Protein AF-0000000080393842 (afdb_homodimer)

Secondary structure (DSSP, 8-state):
---HHHHHHHHHHHHHHHHIIIIIHHHHHHHHHHHHHGGG-TT--HHHHHHHHHHHHHHHHHHHHHHHHHHHHHHHHHHHHHHHHHHHHHHHHHHTTSSPPPHHHHHHHHHHHHHHHHHHHHHHHHHHHHHHHHHHHHHHHT-/---HHHHHHHHHHHHHHHHIIIIIHHHHHHHHHHHHHGGG-TT--HHHHHHHHHHHHHHHHHHHHHHHHHHHHHHHHHHHHHHHHHHHHHHHHHHTTSSPPPHHHHHHHHHHHHHHHHHHHHHHHHHHHHHHHHHHHHHHHT-

Sequence (286 aa):
MTDPQARLQAAVTTCMDKLDRAYIRKLSKNAYSCMAACHDHSSYTSQDVQQCVGACSTGLQEINALISNELQYFQNRLQRCQQSCEDEVRDTQAKAGGGKPDPSQQAKLQGIYDKCVGKCVDTHLPLVNAMEAKLAGECKKRLMTDPQARLQAAVTTCMDKLDRAYIRKLSKNAYSCMAACHDHSSYTSQDVQQCVGACSTGLQEINALISNELQYFQNRLQRCQQSCEDEVRDTQAKAGGGKPDPSQQAKLQGIYDKCVGKCVDTHLPLVNAMEAKLAGECKKRL

pLDDT: mean 94.54, std 6.19, range [47.66, 98.62]

InterPro domains:
  IPR008560 Protein of unknown function DUF842, eukaryotic [PF05811] (5-136)
  IPR008560 Protein of unknown function DUF842, eukaryotic [PTHR21096] (4-137)

Radius of gyration: 31.68 Å; Cα contacts (8 Å, |Δi|>4): 209; chains: 2; bounding box: 54×81×65 Å

Foldseek 3Di:
DPQLVVVLVVLLVVLVVCCCVVFLVVLVVQLVVQLVVLVVDPPDDPVSSVVSNCVSCVLSVVLVVLLVVLVVVLVVQLVVQLVVLVVVLCVVCVVVPVDDDDPVNVVVSVVSSSVSNNVSSVVSSVVSVVSSVVSSVSSVVSD/DPQLVVVLVVLLVVLVVCCCVPFLVVLVVQLVVQLVVLVVDPPDDPVSSVVSNCVSCVLSVVLVVLLVVLVVVLVVQLVVQLVVLVVVLCVVCVVVPVDDDDPVNVVVSVVSSSVSNNVSSVVSSVVSVVSSVVSSVSSVVSD

Organism: NCBI:txid72520

Nearest PDB structures (foldseek):
  5j0l-assembly1_B  TM=2.935E-01  e=4.629E+00  synthetic construct
  8odt-assembly1_E  TM=2.445E-01  e=8.801E+00  Escherichia coli K-12
  5j0l-assembly1_B  TM=2.938E-01  e=4.403E+00  synthetic construct
  8odt-assembly1_E  TM=2.448E-01  e=7.517E+00  Escherichia coli K-12

Structure (mmCIF, N/CA/C/O backbone):
data_AF-0000000080393842-model_v1
#
loop_
_entity.id
_entity.type
_entity.pdbx_description
1 polymer 'Protein FAM136A'
#
loop_
_atom_site.group_PDB
_atom_site.id
_atom_site.type_symbol
_atom_site.label_atom_id
_atom_site.label_alt_id
_atom_site.label_comp_id
_atom_site.label_asym_id
_atom_site.label_entity_id
_atom_site.label_seq_id
_atom_site.pdbx_PDB_ins_code
_atom_site.Cartn_x
_atom_site.Cartn_y
_atom_site.Cartn_z
_atom_site.occupancy
_atom_site.B_iso_or_equiv
_atom_site.auth_seq_id
_atom_site.auth_comp_id
_atom_site.auth_asym_id
_atom_site.auth_atom_id
_atom_site.pdbx_PDB_model_num
ATOM 1 N N . MET A 1 1 ? 4.578 31.75 28.828 1 47.66 1 MET A N 1
ATOM 2 C CA . MET A 1 1 ? 4.035 31.969 27.484 1 47.66 1 MET A CA 1
ATOM 3 C C . MET A 1 1 ? 4.043 30.672 26.688 1 47.66 1 MET A C 1
ATOM 5 O O . MET A 1 1 ? 5.043 29.953 26.672 1 47.66 1 MET A O 1
ATOM 9 N N . THR A 1 2 ? 2.973 30.031 26.297 1 62.81 2 THR A N 1
ATOM 10 C CA . THR A 1 2 ? 2.908 28.75 25.609 1 62.81 2 THR A CA 1
ATOM 11 C C . THR A 1 2 ? 3.803 28.766 24.375 1 62.81 2 THR A C 1
ATOM 13 O O . THR A 1 2 ? 3.982 29.797 23.734 1 62.81 2 THR A O 1
ATOM 16 N N . ASP A 1 3 ? 4.688 27.812 24.125 1 82.62 3 ASP A N 1
ATOM 17 C CA . ASP A 1 3 ? 5.613 27.641 23.016 1 82.62 3 ASP A CA 1
ATOM 18 C C . ASP A 1 3 ? 4.918 27.891 21.688 1 82.62 3 ASP A C 1
ATOM 20 O O . ASP A 1 3 ? 3.961 27.188 21.328 1 82.62 3 ASP A O 1
ATOM 24 N N . PRO A 1 4 ? 5.102 29.172 21.141 1 84 4 PRO A N 1
ATOM 25 C CA . PRO A 1 4 ? 4.461 29.531 19.875 1 84 4 PRO A CA 1
ATOM 26 C C . PRO A 1 4 ? 4.477 28.391 18.859 1 84 4 PRO A C 1
ATOM 28 O O . PRO A 1 4 ? 3.506 28.203 18.125 1 84 4 PRO A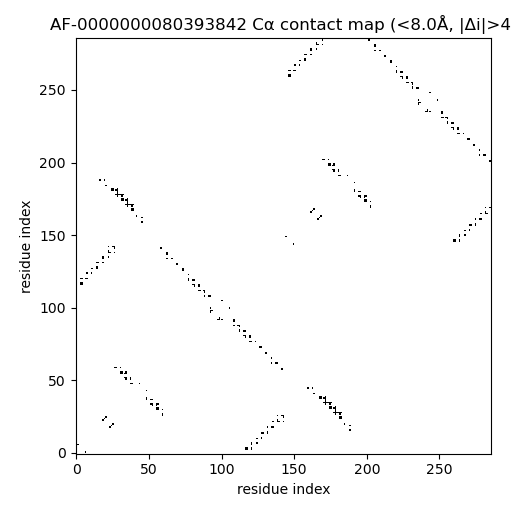 O 1
ATOM 31 N N . GLN A 1 5 ? 5.426 27.656 18.875 1 86.06 5 GLN A N 1
ATOM 32 C CA . GLN A 1 5 ? 5.52 26.531 17.938 1 86.06 5 GLN A CA 1
ATOM 33 C C . GLN A 1 5 ? 4.48 25.469 18.281 1 86.06 5 GLN A C 1
ATOM 35 O O . GLN A 1 5 ? 3.91 24.844 17.375 1 86.06 5 GLN A O 1
ATOM 40 N N . ALA A 1 6 ? 4.238 25.312 19.531 1 91.56 6 ALA A N 1
ATOM 41 C CA . ALA A 1 6 ? 3.246 24.328 19.953 1 91.56 6 ALA A CA 1
ATOM 42 C C . ALA A 1 6 ? 1.84 24.766 19.547 1 91.56 6 ALA A C 1
ATOM 44 O O . ALA A 1 6 ? 1.007 23.922 19.203 1 91.56 6 ALA A O 1
ATOM 45 N N . ARG A 1 7 ? 1.63 26.047 19.594 1 92 7 ARG A N 1
ATOM 46 C CA . ARG A 1 7 ? 0.337 26.594 19.172 1 92 7 ARG A CA 1
ATOM 47 C C . ARG A 1 7 ? 0.088 26.328 17.688 1 92 7 ARG A C 1
ATOM 49 O O . ARG A 1 7 ? -1.02 25.953 17.297 1 92 7 ARG A O 1
ATOM 56 N N . LEU A 1 8 ? 1.026 26.516 16.891 1 93.69 8 LEU A N 1
ATOM 57 C CA . LEU A 1 8 ? 0.908 26.297 15.453 1 93.69 8 LEU A CA 1
ATOM 58 C C . LEU A 1 8 ? 0.701 24.812 15.141 1 93.69 8 LEU A C 1
ATOM 60 O O . LEU A 1 8 ? -0.13 24.469 14.305 1 93.69 8 LEU A O 1
ATOM 64 N N . GLN A 1 9 ? 1.443 23.969 15.828 1 93.38 9 GLN A N 1
ATOM 65 C CA . GLN A 1 9 ? 1.289 22.531 15.641 1 93.38 9 GLN A CA 1
ATOM 66 C C . GLN A 1 9 ? -0.109 22.062 16.047 1 93.38 9 GLN A C 1
ATOM 68 O O . GLN A 1 9 ? -0.7 21.203 15.391 1 93.38 9 GLN A O 1
ATOM 73 N N . ALA A 1 10 ? -0.603 22.641 17.125 1 95.81 10 ALA A N 1
ATOM 74 C CA . ALA A 1 10 ? -1.951 22.297 17.578 1 95.81 10 ALA A CA 1
ATOM 75 C C . ALA A 1 10 ? -2.996 22.734 16.547 1 95.81 10 ALA A C 1
ATOM 77 O O . ALA A 1 10 ? -3.979 22.031 16.328 1 95.81 10 ALA A O 1
ATOM 78 N N . ALA A 1 11 ? -2.77 23.844 15.977 1 96.44 11 ALA A N 1
ATOM 79 C CA . ALA A 1 11 ? -3.693 24.344 14.961 1 96.44 11 ALA A CA 1
ATOM 80 C C . ALA A 1 11 ? -3.729 23.406 13.75 1 96.44 11 ALA A C 1
ATOM 82 O O . ALA A 1 11 ? -4.801 23.125 13.211 1 96.44 11 ALA A O 1
ATOM 83 N N . VAL A 1 12 ? -2.58 22.906 13.305 1 96.94 12 VAL A N 1
ATOM 84 C CA . VAL A 1 12 ? -2.496 21.984 12.18 1 96.94 12 VAL A CA 1
ATOM 85 C C . VAL A 1 12 ? -3.189 20.672 12.523 1 96.94 12 VAL A C 1
ATOM 87 O O . VAL A 1 12 ? -3.955 20.141 11.719 1 96.94 12 VAL A O 1
ATOM 90 N N . THR A 1 13 ? -2.93 20.156 13.719 1 96.69 13 THR A N 1
ATOM 91 C CA . THR A 1 13 ? -3.541 18.906 14.172 1 96.69 13 THR A CA 1
ATOM 92 C C . THR A 1 13 ? -5.062 19.031 14.203 1 96.69 13 THR A C 1
ATOM 94 O O . THR A 1 13 ? -5.77 18.141 13.734 1 96.69 13 THR A O 1
ATOM 97 N N . THR A 1 14 ? -5.48 20.156 14.742 1 96.94 14 THR A N 1
ATOM 98 C CA . THR A 1 14 ? -6.918 20.406 14.805 1 96.94 14 THR A CA 1
ATOM 99 C C . THR A 1 14 ? -7.516 20.484 13.406 1 96.94 14 THR A C 1
ATOM 101 O O . THR A 1 14 ? -8.578 19.922 13.141 1 96.94 14 THR A O 1
ATOM 104 N N . CYS A 1 15 ? -6.801 21.172 12.547 1 97.56 15 CYS A N 1
ATOM 105 C CA . CYS A 1 15 ? -7.215 21.281 11.156 1 97.56 15 CYS A CA 1
ATOM 106 C C . CYS A 1 15 ? -7.355 19.891 10.516 1 97.56 15 CYS A C 1
ATOM 108 O O . CYS A 1 15 ? -8.383 19.594 9.914 1 97.56 15 CYS A O 1
ATOM 110 N N . MET A 1 16 ? -6.414 19.047 10.68 1 97.38 16 MET A N 1
ATOM 111 C CA . MET A 1 16 ? -6.406 17.719 10.086 1 97.38 16 MET A CA 1
ATOM 112 C C . MET A 1 16 ? -7.516 16.859 10.672 1 97.38 16 MET A C 1
ATOM 114 O O . MET A 1 16 ? -8.141 16.078 9.961 1 97.38 16 MET A O 1
ATOM 118 N N . ASP A 1 17 ? -7.738 16.984 11.93 1 96.81 17 ASP A N 1
ATOM 119 C CA . ASP A 1 17 ? -8.789 16.234 12.602 1 96.81 17 ASP A CA 1
ATOM 120 C C . ASP A 1 17 ? -10.172 16.625 12.078 1 96.81 17 ASP A C 1
ATOM 122 O O . ASP A 1 17 ? -11.023 15.766 11.844 1 96.81 17 ASP A O 1
ATOM 126 N N . LYS A 1 18 ? -10.32 17.875 11.93 1 96.62 18 LYS A N 1
ATOM 127 C CA . LYS A 1 18 ? -11.578 18.375 11.383 1 96.62 18 LYS A CA 1
ATOM 128 C C . LYS A 1 18 ? -11.82 17.828 9.984 1 96.62 18 LYS A C 1
ATOM 130 O O . LYS A 1 18 ? -12.914 17.344 9.68 1 96.62 18 LYS A O 1
ATOM 135 N N . LEU A 1 19 ? -10.82 17.891 9.156 1 97.75 19 LEU A N 1
ATOM 136 C CA . LEU A 1 19 ? -10.922 17.391 7.793 1 97.75 19 LEU A CA 1
ATOM 137 C C . LEU A 1 19 ? -11.203 15.891 7.777 1 97.75 19 LEU A C 1
ATOM 139 O O . LEU A 1 19 ? -12.023 15.414 6.984 1 97.75 19 LEU A O 1
ATOM 143 N N . ASP A 1 20 ? -10.523 15.203 8.617 1 97 20 ASP A N 1
ATOM 144 C CA . ASP A 1 20 ? -10.688 13.75 8.711 1 97 20 ASP A CA 1
ATOM 145 C C . ASP A 1 20 ? -12.125 13.383 9.055 1 97 20 ASP A C 1
ATOM 147 O O . ASP A 1 20 ? -12.766 12.609 8.344 1 97 20 ASP A O 1
ATOM 151 N N . ARG A 1 21 ? -12.656 14.023 10.062 1 96.06 21 ARG A N 1
ATOM 152 C CA . ARG A 1 21 ? -13.977 13.672 10.586 1 96.06 21 ARG A CA 1
ATOM 153 C C . ARG A 1 21 ? -15.078 14.172 9.664 1 96.06 21 ARG A C 1
ATOM 155 O O . ARG A 1 21 ? -16.109 13.516 9.508 1 96.06 21 ARG A O 1
ATOM 162 N N . ALA A 1 22 ? -14.758 15.211 9.039 1 96 22 ALA A N 1
ATOM 163 C CA . ALA A 1 22 ? -15.812 15.82 8.234 1 96 22 ALA A CA 1
ATOM 164 C C . ALA A 1 22 ? -15.867 15.211 6.836 1 96 22 ALA A C 1
ATOM 166 O O . ALA A 1 22 ? -16.938 15.109 6.234 1 96 22 ALA A O 1
ATOM 167 N N . TYR A 1 23 ? -14.656 14.82 6.32 1 97.5 23 TYR A N 1
ATOM 168 C CA . TYR A 1 23 ? -14.672 14.5 4.898 1 97.5 23 TYR A CA 1
ATOM 169 C C . TYR A 1 23 ? -13.891 13.219 4.625 1 97.5 23 TYR A C 1
ATOM 171 O O . TYR A 1 23 ? -14.375 12.328 3.922 1 97.5 23 TYR A O 1
ATOM 179 N N . ILE A 1 24 ? -12.688 13.039 5.082 1 97.38 24 ILE A N 1
ATOM 180 C CA . ILE A 1 24 ? -11.742 12.016 4.66 1 97.38 24 ILE A CA 1
ATOM 181 C C . ILE A 1 24 ? -12.258 10.633 5.066 1 97.38 24 ILE A C 1
ATOM 183 O O . ILE A 1 24 ? -12.102 9.664 4.328 1 97.38 24 ILE A O 1
ATOM 187 N N . ARG A 1 25 ? -12.898 10.555 6.223 1 97.12 25 ARG A N 1
ATOM 188 C CA . ARG A 1 25 ? -13.461 9.281 6.656 1 97.12 25 ARG A CA 1
ATOM 189 C C . ARG A 1 25 ? -14.508 8.781 5.668 1 97.12 25 ARG A C 1
ATOM 191 O O . ARG A 1 25 ? -14.516 7.605 5.301 1 97.12 25 ARG A O 1
ATOM 198 N N . LYS A 1 26 ? -15.352 9.711 5.328 1 97.19 26 LYS A N 1
ATOM 199 C CA . LYS A 1 26 ? -16.391 9.328 4.371 1 97.19 26 LYS A CA 1
ATOM 200 C C . LYS A 1 26 ? -15.773 8.938 3.027 1 97.19 26 LYS A C 1
ATOM 202 O O . LYS A 1 26 ? -16.203 7.965 2.402 1 97.19 26 LYS A O 1
ATOM 207 N N . LEU A 1 27 ? -14.805 9.68 2.543 1 97.81 27 LEU A N 1
ATOM 208 C CA . LEU A 1 27 ? -14.117 9.359 1.299 1 97.81 27 LEU A CA 1
ATOM 209 C C . LEU A 1 27 ? -13.469 7.977 1.375 1 97.81 27 LEU A C 1
ATOM 211 O O . LEU A 1 27 ? -13.555 7.195 0.427 1 97.81 27 LEU A O 1
ATOM 215 N N . SER A 1 28 ? -12.812 7.664 2.436 1 98 28 SER A N 1
ATOM 216 C CA . SER A 1 28 ? -12.164 6.375 2.645 1 98 28 SER A CA 1
ATOM 217 C C . SER A 1 28 ? -13.18 5.238 2.67 1 98 28 SER A C 1
ATOM 219 O O . SER A 1 28 ? -12.977 4.203 2.029 1 98 28 SER A O 1
ATOM 221 N N . LYS A 1 29 ? -14.273 5.516 3.43 1 98.25 29 LYS A N 1
ATOM 222 C CA . LYS A 1 29 ? -15.336 4.516 3.473 1 98.25 29 LYS A CA 1
ATOM 223 C C . LYS A 1 29 ? -15.859 4.211 2.072 1 98.25 29 LYS A C 1
ATOM 225 O O . LYS A 1 29 ? -16.016 3.043 1.705 1 98.25 29 LYS A O 1
ATOM 230 N N . ASN A 1 30 ? -16.141 5.23 1.345 1 98.19 30 ASN A N 1
ATOM 231 C CA . ASN A 1 30 ? -16.656 5.059 -0.013 1 98.19 30 ASN A CA 1
ATOM 232 C C . ASN A 1 30 ? -15.664 4.285 -0.884 1 98.19 30 ASN A C 1
ATOM 234 O O . ASN A 1 30 ? -16.062 3.4 -1.643 1 98.19 30 ASN A O 1
ATOM 238 N N . ALA A 1 31 ? -14.375 4.684 -0.81 1 98.31 31 ALA A N 1
ATOM 239 C CA . ALA A 1 31 ? -13.344 4.02 -1.606 1 98.31 31 ALA A CA 1
ATOM 240 C C . ALA A 1 31 ? -13.242 2.539 -1.248 1 98.31 31 ALA A C 1
ATOM 242 O O . ALA A 1 31 ? -13.211 1.68 -2.133 1 98.31 31 ALA A O 1
ATOM 243 N N . TYR A 1 32 ? -13.219 2.199 0.006 1 98.62 32 TYR A N 1
ATOM 244 C CA . TYR A 1 32 ? -13.102 0.81 0.43 1 98.62 32 TYR A CA 1
ATOM 245 C C . TYR A 1 32 ? -14.344 0.014 0.033 1 98.62 32 TYR A C 1
ATOM 247 O O . TYR A 1 32 ? -14.234 -1.15 -0.36 1 98.62 32 TYR A O 1
ATOM 255 N N . SER A 1 33 ? -15.531 0.648 0.182 1 98.56 33 SER A N 1
ATOM 256 C CA . SER A 1 33 ? -16.75 -0.007 -0.269 1 98.56 33 SER A CA 1
ATOM 257 C C . SER A 1 33 ? -16.719 -0.288 -1.767 1 98.56 33 SER A C 1
ATOM 259 O O . SER A 1 33 ? -17.141 -1.352 -2.217 1 98.56 33 SER A O 1
ATOM 261 N N . CYS A 1 34 ? -16.266 0.657 -2.461 1 98.56 34 CYS A N 1
ATOM 262 C CA . CYS A 1 34 ? -16.078 0.487 -3.898 1 98.56 34 CYS A CA 1
ATOM 263 C C . CYS A 1 34 ? -15.109 -0.644 -4.195 1 98.56 34 CYS A C 1
ATOM 265 O O . CYS A 1 34 ? -15.367 -1.483 -5.059 1 98.56 34 CYS A O 1
ATOM 267 N N . MET A 1 35 ? -13.938 -0.741 -3.504 1 98.56 35 MET A N 1
ATOM 268 C CA . MET A 1 35 ? -12.945 -1.794 -3.693 1 98.56 35 MET A CA 1
ATOM 269 C C . MET A 1 35 ? -13.531 -3.162 -3.359 1 98.56 35 MET A C 1
ATOM 271 O O . MET A 1 35 ? -13.258 -4.145 -4.047 1 98.56 35 MET A O 1
ATOM 275 N N . ALA A 1 36 ? -14.359 -3.203 -2.324 1 98.5 36 ALA A N 1
ATOM 276 C CA . ALA A 1 36 ? -15.031 -4.453 -1.975 1 98.5 36 ALA A CA 1
ATOM 277 C C . ALA A 1 36 ? -15.938 -4.926 -3.105 1 98.5 36 ALA A C 1
ATOM 279 O O . ALA A 1 36 ? -15.953 -6.109 -3.447 1 98.5 36 ALA A O 1
ATOM 280 N N . ALA A 1 37 ? -16.625 -3.994 -3.713 1 98.44 37 ALA A N 1
ATOM 281 C CA . ALA A 1 37 ? -17.578 -4.32 -4.773 1 98.44 37 ALA A CA 1
ATOM 282 C C . ALA A 1 37 ? -16.859 -4.871 -6 1 98.44 37 ALA A C 1
ATOM 284 O O . ALA A 1 37 ? -17.453 -5.637 -6.773 1 98.44 37 ALA A O 1
ATOM 285 N N . CYS A 1 38 ? -15.602 -4.508 -6.203 1 98.31 38 CYS A N 1
ATOM 286 C CA . CYS A 1 38 ? -14.82 -4.988 -7.332 1 98.31 38 CYS A CA 1
ATOM 287 C C . CYS A 1 38 ? -14.633 -6.5 -7.266 1 98.31 38 CYS A C 1
ATOM 289 O O . CYS A 1 38 ? -14.375 -7.145 -8.281 1 98.31 38 CYS A O 1
ATOM 291 N N . HIS A 1 39 ? -14.789 -7.102 -6.145 1 97.69 39 HIS A N 1
ATOM 292 C CA . HIS A 1 39 ? -14.508 -8.523 -5.957 1 97.69 39 HIS A CA 1
ATOM 293 C C . HIS A 1 39 ? -15.789 -9.352 -6.039 1 97.69 39 HIS A C 1
ATOM 295 O O . HIS A 1 39 ? -15.75 -10.578 -5.906 1 97.69 39 HIS A O 1
ATOM 301 N N . ASP A 1 40 ? -16.906 -8.656 -6.328 1 95.12 40 ASP A N 1
ATOM 302 C CA . ASP A 1 40 ? -18.188 -9.336 -6.43 1 95.12 40 ASP A CA 1
ATOM 303 C C . ASP A 1 40 ? -18.484 -9.742 -7.871 1 95.12 40 ASP A C 1
ATOM 305 O O . ASP A 1 40 ? -19.438 -10.477 -8.133 1 95.12 40 ASP A O 1
ATOM 309 N N . HIS A 1 41 ? -17.625 -9.281 -8.727 1 91.06 41 HIS A N 1
ATOM 310 C CA . HIS A 1 41 ? -17.875 -9.57 -10.133 1 91.06 41 HIS A CA 1
ATOM 311 C C . HIS A 1 41 ? -17.234 -10.898 -10.539 1 91.06 41 HIS A C 1
ATOM 313 O O . HIS A 1 41 ? -16.031 -10.977 -10.742 1 91.06 41 HIS A O 1
ATOM 319 N N . SER A 1 42 ? -18.078 -11.898 -10.812 1 89.25 42 SER A N 1
ATOM 320 C CA . SER A 1 42 ? -17.578 -13.242 -11.109 1 89.25 42 SER A CA 1
ATOM 321 C C . SER A 1 42 ? -16.969 -13.312 -12.5 1 89.25 42 SER A C 1
ATOM 323 O O . SER A 1 42 ? -16.141 -14.18 -12.773 1 89.25 42 SER A O 1
ATOM 325 N N . SER A 1 43 ? -17.406 -12.375 -13.359 1 93.31 43 SER A N 1
ATOM 326 C CA . SER A 1 43 ? -16.938 -12.422 -14.742 1 93.31 43 SER A CA 1
ATOM 327 C C . SER A 1 43 ? -15.602 -11.711 -14.898 1 93.31 43 SER A C 1
ATOM 329 O O . SER A 1 43 ? -14.953 -11.82 -15.945 1 93.31 43 SER A O 1
ATOM 331 N N . TYR A 1 44 ? -15.156 -10.953 -13.906 1 95.31 44 TYR A N 1
ATOM 332 C CA . TYR A 1 44 ? -13.914 -10.195 -14.008 1 95.31 44 TYR A CA 1
ATOM 333 C C . TYR A 1 44 ? -12.703 -11.125 -13.969 1 95.31 44 TYR A C 1
ATOM 335 O O . TYR A 1 44 ? -12.68 -12.102 -13.211 1 95.31 44 TYR A O 1
ATOM 343 N N . THR A 1 45 ? -11.789 -10.797 -14.797 1 95.69 45 THR A N 1
ATOM 344 C CA . THR A 1 45 ? -10.469 -11.383 -14.625 1 95.69 45 THR A CA 1
ATOM 345 C C . THR A 1 45 ? -9.727 -10.727 -13.461 1 95.69 45 THR A C 1
ATOM 347 O O . THR A 1 45 ? -10.195 -9.727 -12.914 1 95.69 45 THR A O 1
ATOM 350 N N . SER A 1 46 ? -8.602 -11.297 -13.062 1 93.81 46 SER A N 1
ATOM 351 C CA . SER A 1 46 ? -7.777 -10.68 -12.031 1 93.81 46 SER A CA 1
ATOM 352 C C . SER A 1 46 ? -7.348 -9.273 -12.43 1 93.81 46 SER A C 1
ATOM 354 O O . SER A 1 46 ? -7.289 -8.375 -11.586 1 93.81 46 SER A O 1
ATOM 356 N N . GLN A 1 47 ? -7.059 -9.086 -13.695 1 95.5 47 GLN A N 1
ATOM 357 C CA . GLN A 1 47 ? -6.664 -7.773 -14.195 1 95.5 47 GLN A CA 1
ATOM 358 C C . GLN A 1 47 ? -7.82 -6.781 -14.117 1 95.5 47 GLN A C 1
ATOM 360 O O . GLN A 1 47 ? -7.629 -5.625 -13.742 1 95.5 47 GLN A O 1
ATOM 365 N N . ASP A 1 48 ? -8.992 -7.227 -14.422 1 97.56 48 ASP A N 1
ATOM 366 C CA . ASP A 1 48 ? -10.188 -6.387 -14.305 1 97.56 48 ASP A CA 1
ATOM 367 C C . ASP A 1 48 ? -10.391 -5.926 -12.859 1 97.56 48 ASP A C 1
ATOM 369 O O . ASP A 1 48 ? -10.688 -4.754 -12.617 1 97.56 48 ASP A O 1
ATOM 373 N N . VAL A 1 49 ? -10.242 -6.871 -11.945 1 97.62 49 VAL A N 1
ATOM 374 C CA . VAL A 1 49 ? -10.398 -6.559 -10.531 1 97.62 49 VAL A CA 1
ATOM 375 C C . VAL A 1 49 ? -9.359 -5.523 -10.109 1 97.62 49 VAL A C 1
ATOM 377 O O . VAL A 1 49 ? -9.695 -4.535 -9.445 1 97.62 49 VAL A O 1
ATOM 380 N N . GLN A 1 50 ? -8.133 -5.684 -10.531 1 96.44 50 GLN A N 1
ATOM 381 C CA . GLN A 1 50 ? -7.066 -4.738 -10.188 1 96.44 50 GLN A CA 1
ATOM 382 C C . GLN A 1 50 ? -7.375 -3.348 -10.734 1 96.44 50 GLN A C 1
ATOM 384 O O . GLN A 1 50 ? -7.176 -2.348 -10.047 1 96.44 50 GLN A O 1
ATOM 389 N N . GLN A 1 51 ? -7.859 -3.238 -11.945 1 97.88 51 GLN A N 1
ATOM 390 C CA . GLN A 1 51 ? -8.219 -1.962 -12.547 1 97.88 51 GLN A CA 1
ATOM 391 C C . GLN A 1 51 ? -9.375 -1.308 -11.797 1 97.88 51 GLN A C 1
ATOM 393 O O . GLN A 1 51 ? -9.367 -0.099 -11.555 1 97.88 51 GLN A O 1
ATOM 398 N N . CYS A 1 52 ? -10.352 -2.105 -11.461 1 98.44 52 CYS A N 1
ATOM 399 C CA . CYS A 1 52 ? -11.492 -1.634 -10.688 1 98.44 52 CYS A CA 1
ATOM 400 C C . CYS A 1 52 ? -11.047 -1.091 -9.336 1 98.44 52 CYS A C 1
ATOM 402 O O . CYS A 1 52 ? -11.43 0.018 -8.953 1 98.44 52 CYS A O 1
ATOM 404 N N . VAL A 1 53 ? -10.227 -1.844 -8.594 1 98.31 53 VAL A N 1
ATOM 405 C CA . VAL A 1 53 ? -9.703 -1.433 -7.289 1 98.31 53 VAL A CA 1
ATOM 406 C C . VAL A 1 53 ? -8.906 -0.137 -7.438 1 98.31 53 VAL A C 1
ATOM 408 O O . VAL A 1 53 ? -9.055 0.784 -6.633 1 98.31 53 VAL A O 1
ATOM 411 N N . GLY A 1 54 ? -8.109 -0.012 -8.445 1 98 54 GLY A N 1
ATOM 412 C CA . GLY A 1 54 ? -7.344 1.197 -8.719 1 98 54 GLY A CA 1
ATOM 413 C C . GLY A 1 54 ? -8.219 2.416 -8.945 1 98 54 GLY A C 1
ATOM 414 O O . GLY A 1 54 ? -7.914 3.506 -8.461 1 98 54 GLY A O 1
ATOM 415 N N . ALA A 1 55 ? -9.273 2.252 -9.711 1 98.06 55 ALA A N 1
ATOM 416 C CA . ALA A 1 55 ? -10.203 3.342 -9.984 1 98.06 55 ALA A CA 1
ATOM 417 C C . ALA A 1 55 ? -10.875 3.822 -8.695 1 98.06 55 ALA A C 1
ATOM 419 O O . ALA A 1 55 ? -11.094 5.02 -8.516 1 98.06 55 ALA A O 1
ATOM 420 N N . CYS A 1 56 ? -11.125 2.889 -7.785 1 98.19 56 CYS A N 1
ATOM 421 C CA . CYS A 1 56 ? -11.797 3.209 -6.531 1 98.19 56 CYS A CA 1
ATOM 422 C C . CYS A 1 56 ? -10.891 4.039 -5.625 1 98.19 56 CYS A C 1
ATOM 424 O O . CYS A 1 56 ? -11.375 4.855 -4.84 1 98.19 56 CYS A O 1
ATOM 426 N N . SER A 1 57 ? -9.648 3.867 -5.738 1 96.88 57 SER A N 1
ATOM 427 C CA . SER A 1 57 ? -8.734 4.477 -4.777 1 96.88 57 SER A CA 1
ATOM 428 C C . SER A 1 57 ? -8.156 5.781 -5.316 1 96.88 57 SER A C 1
ATOM 430 O O . SER A 1 57 ? -7.551 6.555 -4.57 1 96.88 57 SER A O 1
ATOM 432 N N . THR A 1 58 ? -8.383 6.082 -6.598 1 96.75 58 THR A N 1
ATOM 433 C CA . THR A 1 58 ? -7.719 7.195 -7.27 1 96.75 58 THR A CA 1
ATOM 434 C C . THR A 1 58 ? -8.055 8.516 -6.586 1 96.75 58 THR A C 1
ATOM 436 O O . THR A 1 58 ? -7.156 9.32 -6.309 1 96.75 58 THR A O 1
ATOM 439 N N . GLY A 1 59 ? -9.289 8.797 -6.285 1 95.69 59 GLY A N 1
ATOM 440 C CA . GLY A 1 59 ? -9.688 10.031 -5.637 1 95.69 59 GLY A CA 1
ATOM 441 C C . GLY A 1 59 ? -9.039 10.234 -4.281 1 95.69 59 GLY A C 1
ATOM 442 O O . GLY A 1 59 ? -8.578 11.336 -3.961 1 95.69 59 GLY A O 1
ATOM 443 N N . LEU A 1 60 ? -9.039 9.211 -3.525 1 96.44 60 LEU A N 1
ATOM 444 C CA . LEU A 1 60 ? -8.43 9.273 -2.203 1 96.44 60 LEU A CA 1
ATOM 445 C C . LEU A 1 60 ? -6.926 9.508 -2.311 1 96.44 60 LEU A C 1
ATOM 447 O O . LEU A 1 60 ? -6.359 10.281 -1.539 1 96.44 60 LEU A O 1
ATOM 451 N N . GLN A 1 61 ? -6.336 8.859 -3.283 1 96.88 61 GLN A N 1
ATOM 452 C CA . GLN A 1 61 ? -4.902 9.039 -3.49 1 96.88 61 GLN A CA 1
ATOM 453 C C . GLN A 1 61 ? -4.578 10.477 -3.871 1 96.88 61 GLN A C 1
ATOM 455 O O . GLN A 1 61 ? -3.59 11.039 -3.396 1 96.88 61 GLN A O 1
ATOM 460 N N . GLU A 1 62 ? -5.41 11.039 -4.656 1 97.38 62 GLU A N 1
ATOM 461 C CA . GLU A 1 62 ? -5.211 12.43 -5.07 1 97.38 62 GLU A CA 1
ATOM 462 C C . GLU A 1 62 ? -5.359 13.383 -3.889 1 97.38 62 GLU A C 1
ATOM 464 O O . GLU A 1 62 ? -4.594 14.344 -3.758 1 97.38 62 GLU A O 1
ATOM 469 N N . ILE A 1 63 ? -6.324 13.117 -3.086 1 97.94 63 ILE A N 1
ATOM 470 C CA . ILE A 1 63 ? -6.543 13.953 -1.91 1 97.94 63 ILE A CA 1
ATOM 471 C C . ILE A 1 63 ? -5.359 13.82 -0.956 1 97.94 63 ILE A C 1
ATOM 473 O O . ILE A 1 63 ? -4.879 14.82 -0.416 1 97.94 63 ILE A O 1
ATOM 477 N N . ASN A 1 64 ? -4.914 12.633 -0.743 1 97.12 64 ASN A N 1
ATOM 478 C CA . ASN A 1 64 ? -3.762 12.406 0.125 1 97.12 64 ASN A CA 1
ATOM 479 C C . ASN A 1 64 ? -2.514 13.109 -0.411 1 97.12 64 ASN A C 1
ATOM 481 O O . ASN A 1 64 ? -1.729 13.664 0.36 1 97.12 64 ASN A O 1
ATOM 485 N N . ALA A 1 65 ? -2.422 13.094 -1.691 1 98.12 65 ALA A N 1
ATOM 486 C CA . ALA A 1 65 ? -1.296 13.797 -2.303 1 98.12 65 ALA A CA 1
ATOM 487 C C . ALA A 1 65 ? -1.418 15.305 -2.107 1 98.12 65 ALA A C 1
ATOM 489 O O . ALA A 1 65 ? -0.435 15.977 -1.785 1 98.12 65 ALA A O 1
ATOM 490 N N . LEU A 1 66 ? -2.58 15.828 -2.289 1 98.5 66 LEU A N 1
ATOM 491 C CA . LEU A 1 66 ? -2.822 17.25 -2.102 1 98.5 66 LEU A CA 1
ATOM 492 C C . LEU A 1 66 ? -2.545 17.672 -0.659 1 98.5 66 LEU A C 1
ATOM 494 O O . LEU A 1 66 ? -1.914 18.703 -0.414 1 98.5 66 LEU A O 1
ATOM 498 N N . ILE A 1 67 ? -3.023 16.891 0.271 1 98.31 67 ILE A N 1
ATOM 499 C CA . ILE A 1 67 ? -2.793 17.156 1.686 1 98.31 67 ILE A CA 1
ATOM 500 C C . ILE A 1 67 ? -1.293 17.219 1.963 1 98.31 67 ILE A C 1
ATOM 502 O O . ILE A 1 67 ? -0.806 18.172 2.58 1 98.31 67 ILE A O 1
ATOM 506 N N . SER A 1 68 ? -0.583 16.188 1.499 1 97.88 68 SER A N 1
ATOM 507 C CA . SER A 1 68 ? 0.862 16.141 1.701 1 97.88 68 SER A CA 1
ATOM 508 C C . SER A 1 68 ? 1.548 17.359 1.109 1 97.88 68 SER A C 1
ATOM 510 O O . SER A 1 68 ? 2.412 17.969 1.748 1 97.88 68 SER A O 1
ATOM 512 N N . ASN A 1 69 ? 1.148 17.75 -0.033 1 98.12 69 ASN A N 1
ATOM 513 C CA . ASN A 1 69 ? 1.727 18.906 -0.7 1 98.12 69 ASN A CA 1
ATOM 514 C C . ASN A 1 69 ? 1.437 20.188 0.066 1 98.12 69 ASN A C 1
ATOM 516 O O . ASN A 1 69 ? 2.324 21.031 0.244 1 98.12 69 ASN A O 1
ATOM 520 N N . GLU A 1 70 ? 0.218 20.328 0.5 1 98.06 70 GLU A N 1
ATOM 521 C CA . GLU A 1 70 ? -0.17 21.531 1.242 1 98.06 70 GLU A CA 1
ATOM 522 C C . GLU A 1 70 ? 0.594 21.625 2.559 1 98.06 70 GLU A C 1
ATOM 524 O O . GLU A 1 70 ? 1.049 22.719 2.936 1 98.06 70 GLU A O 1
ATOM 529 N N . LEU A 1 71 ? 0.752 20.516 3.229 1 97.38 71 LEU A N 1
ATOM 530 C CA . LEU A 1 71 ? 1.487 20.5 4.488 1 97.38 71 LEU A CA 1
ATOM 531 C C . LEU A 1 71 ? 2.959 20.828 4.266 1 97.38 71 LEU A C 1
ATOM 533 O O . LEU A 1 71 ? 3.557 21.578 5.039 1 97.38 71 LEU A O 1
ATOM 537 N N . GLN A 1 72 ? 3.467 20.281 3.186 1 97.38 72 GLN A N 1
ATOM 538 C CA . GLN A 1 72 ? 4.863 20.562 2.863 1 97.38 72 GLN A CA 1
ATOM 539 C C . GLN A 1 72 ? 5.074 22.031 2.531 1 97.38 72 GLN A C 1
ATOM 541 O O . GLN A 1 72 ? 6.043 22.641 2.984 1 97.38 72 GLN A O 1
ATOM 546 N N . TYR A 1 73 ? 4.18 22.562 1.802 1 96.81 73 TYR A N 1
ATOM 547 C CA . TYR A 1 73 ? 4.25 23.969 1.445 1 96.81 73 TYR A CA 1
ATOM 548 C C . TYR A 1 73 ? 4.188 24.844 2.688 1 96.81 73 TYR A C 1
ATOM 550 O O . TYR A 1 73 ? 5.008 25.75 2.857 1 96.81 73 TYR A O 1
ATOM 558 N N . PHE A 1 74 ? 3.221 24.578 3.527 1 96.81 74 PHE A N 1
ATOM 559 C CA . PHE A 1 74 ? 3.074 25.312 4.777 1 96.81 74 PHE A CA 1
ATOM 560 C C . PHE A 1 74 ? 4.348 25.234 5.609 1 96.81 74 PHE A C 1
ATOM 562 O O . PHE A 1 74 ? 4.844 26.25 6.098 1 96.81 74 PHE A O 1
ATOM 569 N N . GLN A 1 75 ? 4.902 24.094 5.703 1 94.56 75 GLN A N 1
ATOM 570 C CA . GLN A 1 75 ? 6.094 23.875 6.512 1 94.56 75 GLN A CA 1
ATOM 571 C C . GLN A 1 75 ? 7.297 24.625 5.934 1 94.56 75 GLN A C 1
ATOM 573 O O . GLN A 1 75 ? 8.109 25.172 6.68 1 94.56 75 GLN A O 1
ATOM 578 N N . ASN A 1 76 ? 7.43 24.578 4.57 1 96.56 76 ASN A N 1
ATOM 579 C CA . ASN A 1 76 ? 8.508 25.312 3.91 1 96.56 76 ASN A CA 1
ATOM 580 C C . ASN A 1 76 ? 8.422 26.797 4.188 1 96.56 76 ASN A C 1
ATOM 582 O O . ASN A 1 76 ? 9.445 27.453 4.422 1 96.56 76 ASN A O 1
ATOM 586 N N . ARG A 1 77 ? 7.242 27.344 4.188 1 95.5 77 ARG A N 1
ATOM 587 C CA . ARG A 1 77 ? 7.051 28.766 4.477 1 95.5 77 ARG A CA 1
ATOM 588 C C . ARG A 1 77 ? 7.438 29.078 5.914 1 95.5 77 ARG A C 1
ATOM 590 O O . ARG A 1 77 ? 8.109 30.094 6.172 1 95.5 77 ARG A O 1
ATOM 597 N N . LEU A 1 78 ? 7.023 28.219 6.816 1 93.44 78 LEU A N 1
ATOM 598 C CA . LEU A 1 78 ? 7.371 28.406 8.219 1 93.44 78 LEU A CA 1
ATOM 599 C C . LEU A 1 78 ? 8.875 28.312 8.422 1 93.44 78 LEU A C 1
ATOM 601 O O . LEU A 1 78 ? 9.453 29.109 9.18 1 93.44 78 LEU A O 1
ATOM 605 N N . GLN A 1 79 ? 9.516 27.422 7.777 1 94.62 79 GLN A N 1
ATOM 606 C CA . GLN A 1 79 ? 10.961 27.25 7.883 1 94.62 79 GLN A CA 1
ATOM 607 C C . GLN A 1 79 ? 11.703 28.484 7.391 1 94.62 79 GLN A C 1
ATOM 609 O O . GLN A 1 79 ? 12.672 28.922 8.016 1 94.62 79 GLN A O 1
ATOM 614 N N . ARG A 1 80 ? 11.211 29.031 6.34 1 96.44 80 ARG A N 1
ATOM 615 C CA . ARG A 1 80 ? 11.828 30.25 5.82 1 96.44 80 ARG A CA 1
ATOM 616 C C . ARG A 1 80 ? 11.711 31.391 6.828 1 96.44 80 ARG A C 1
ATOM 618 O O . ARG A 1 80 ? 12.664 32.156 7.02 1 96.44 80 ARG A O 1
ATOM 625 N N . CYS A 1 81 ? 10.555 31.516 7.418 1 96.44 81 CYS A N 1
ATOM 626 C CA . CYS A 1 81 ? 10.359 32.562 8.438 1 96.44 81 CYS A CA 1
ATOM 627 C C . CYS A 1 81 ? 11.297 32.344 9.617 1 96.44 81 CYS A C 1
ATOM 629 O O . CYS A 1 81 ? 11.906 33.281 10.109 1 96.44 81 CYS A O 1
ATOM 631 N N . GLN A 1 82 ? 11.484 31.062 10.062 1 94.5 82 GLN A N 1
ATOM 632 C CA . GLN A 1 82 ? 12.367 30.734 11.18 1 94.5 82 GLN A CA 1
ATOM 633 C C . GLN A 1 82 ? 13.82 31.031 10.836 1 94.5 82 GLN A C 1
ATOM 635 O O . GLN A 1 82 ? 14.586 31.469 11.695 1 94.5 82 GLN A O 1
ATOM 640 N N . GLN A 1 83 ? 14.164 30.766 9.609 1 96 83 GLN A N 1
ATOM 641 C CA . GLN A 1 83 ? 15.516 31.062 9.164 1 96 83 GLN A CA 1
ATOM 642 C C . GLN A 1 83 ? 15.812 32.562 9.25 1 96 83 GLN A C 1
ATOM 644 O O . GLN A 1 83 ? 16.922 32.969 9.625 1 96 83 GLN A O 1
ATOM 649 N N . SER A 1 84 ? 14.844 33.406 8.883 1 97.31 84 SER A N 1
ATOM 650 C CA . SER A 1 84 ? 14.984 34.844 9.016 1 97.31 84 SER A CA 1
ATOM 651 C C . SER A 1 84 ? 15.242 35.25 10.461 1 97.31 84 SER A C 1
ATOM 653 O O . SER A 1 84 ? 16.016 36.188 10.727 1 97.31 84 SER A O 1
ATOM 655 N N . CYS A 1 85 ? 14.594 34.562 11.359 1 96.62 85 CYS A N 1
ATOM 656 C CA . CYS A 1 85 ? 14.82 34.812 12.781 1 96.62 85 CYS A CA 1
ATOM 657 C C . CYS A 1 85 ? 16.234 34.438 13.18 1 96.62 85 CYS A C 1
ATOM 659 O O . CYS A 1 85 ? 16.891 35.156 13.938 1 96.62 85 CYS A O 1
ATOM 661 N N . GLU A 1 86 ? 16.781 33.344 12.648 1 95.75 86 GLU A N 1
ATOM 662 C CA . GLU A 1 86 ? 18.172 32.938 12.906 1 95.75 86 GLU A CA 1
ATOM 663 C C . GLU A 1 86 ? 19.156 33.969 12.375 1 95.75 86 GLU A C 1
ATOM 665 O O . GLU A 1 86 ? 20.141 34.312 13.039 1 95.75 86 GLU A O 1
ATOM 670 N N . ASP A 1 87 ? 18.875 34.438 11.219 1 96.81 87 ASP A N 1
ATOM 671 C CA . ASP A 1 87 ? 19.719 35.469 10.617 1 96.81 87 ASP A CA 1
ATOM 672 C C . ASP A 1 87 ? 19.719 36.75 11.477 1 96.81 87 ASP A C 1
ATOM 674 O O . ASP A 1 87 ? 20.766 37.375 11.656 1 96.81 87 ASP A O 1
ATOM 678 N N . GLU A 1 88 ? 18.578 37.125 11.992 1 95.88 88 GLU A N 1
ATOM 679 C CA . GLU A 1 88 ? 18.469 38.312 12.836 1 95.88 88 GLU A CA 1
ATOM 680 C C . GLU A 1 88 ? 19.328 38.188 14.094 1 95.88 88 GLU A C 1
ATOM 682 O O . GLU A 1 88 ? 19.984 39.125 14.508 1 95.88 88 GLU A O 1
ATOM 687 N N . VAL A 1 89 ? 19.312 36.938 14.664 1 95.75 89 VAL A N 1
ATOM 688 C CA . VAL A 1 89 ? 20.109 36.688 15.852 1 95.75 89 VAL A CA 1
ATOM 689 C C . VAL A 1 89 ? 21.594 36.781 15.5 1 95.75 89 VAL A C 1
ATOM 691 O O . VAL A 1 89 ? 22.375 37.406 16.219 1 95.75 89 VAL A O 1
ATOM 694 N N . ARG A 1 90 ? 21.984 36.219 14.375 1 94 90 ARG A N 1
ATOM 695 C CA . ARG A 1 90 ? 23.375 36.281 13.93 1 94 90 ARG A CA 1
ATOM 696 C C . ARG A 1 90 ? 23.828 37.719 13.68 1 94 90 ARG A C 1
ATOM 698 O O . ARG A 1 90 ? 24.922 38.094 14.078 1 94 90 ARG A O 1
ATOM 705 N N . ASP A 1 91 ? 23.031 38.5 13.086 1 95.06 91 ASP A N 1
ATOM 706 C CA . ASP A 1 91 ? 23.312 39.906 12.797 1 95.06 91 ASP A CA 1
ATOM 707 C C . ASP A 1 91 ? 23.469 40.719 14.078 1 95.06 91 ASP A C 1
ATOM 709 O O . ASP A 1 91 ? 24.344 41.562 14.188 1 95.06 91 ASP A O 1
ATOM 713 N N . THR A 1 92 ? 22.625 40.469 14.984 1 94.19 92 THR A N 1
ATOM 714 C CA . THR A 1 92 ? 22.656 41.188 16.266 1 94.19 92 THR A CA 1
ATOM 715 C C . THR A 1 92 ? 23.938 40.844 17.031 1 94.19 92 THR A C 1
ATOM 717 O O . THR A 1 92 ? 24.578 41.75 17.609 1 94.19 92 THR A O 1
ATOM 720 N N . GLN A 1 93 ? 24.281 39.531 16.953 1 92.44 93 GLN A N 1
ATOM 721 C CA . GLN A 1 93 ? 25.516 39.094 17.609 1 92.44 93 GLN A CA 1
ATOM 722 C C . GLN A 1 93 ? 26.75 39.719 16.953 1 92.44 93 GLN A C 1
ATOM 724 O O . GLN A 1 93 ? 27.672 40.125 17.641 1 92.44 93 GLN A O 1
ATOM 729 N N . ALA A 1 94 ? 26.703 39.781 15.758 1 91.75 94 ALA A N 1
ATOM 730 C CA . ALA A 1 94 ? 27.828 40.344 15.008 1 91.75 94 ALA A CA 1
ATOM 731 C C . ALA A 1 94 ? 28.016 41.844 15.32 1 91.75 94 ALA A C 1
ATOM 733 O O . ALA A 1 94 ? 29.156 42.312 15.461 1 91.75 94 ALA A O 1
ATOM 734 N N . LYS A 1 95 ? 26.984 42.594 15.516 1 91.75 95 LYS A N 1
ATOM 735 C CA . LYS A 1 95 ? 27.031 44 15.82 1 91.75 95 LYS A CA 1
ATOM 736 C C . LYS A 1 95 ? 27.562 44.25 17.234 1 91.75 95 LYS A C 1
ATOM 738 O O . LYS A 1 95 ? 28.156 45.312 17.5 1 91.75 95 LYS A O 1
ATOM 743 N N . ALA A 1 96 ? 27.391 43.219 18.031 1 87.56 96 ALA A N 1
ATOM 744 C CA . ALA A 1 96 ? 27.828 43.344 19.422 1 87.56 96 ALA A CA 1
ATOM 745 C C . ALA A 1 96 ? 29.281 42.906 19.594 1 87.56 96 ALA A C 1
ATOM 747 O O . ALA A 1 96 ? 29.812 42.938 20.703 1 87.56 96 ALA A O 1
ATOM 748 N N . GLY A 1 97 ? 29.984 42.531 18.422 1 82.56 97 GLY A N 1
ATOM 749 C CA . GLY A 1 97 ? 31.406 42.25 18.516 1 82.56 97 GLY A CA 1
ATOM 750 C C . GLY A 1 97 ? 31.781 40.844 18.062 1 82.56 97 GLY A C 1
ATOM 751 O O . GLY A 1 97 ? 32.969 40.5 18.031 1 82.56 97 GLY A O 1
ATOM 752 N N . GLY A 1 98 ? 30.844 40 17.562 1 74.69 98 GLY A N 1
ATOM 753 C CA . GLY A 1 98 ? 31.047 38.719 16.922 1 74.69 98 GLY A CA 1
ATOM 754 C C . GLY A 1 98 ? 31.578 37.656 17.859 1 74.69 98 GLY A C 1
ATOM 755 O O . GLY A 1 98 ? 31.797 36.531 17.469 1 74.69 98 GLY A O 1
ATOM 756 N N . GLY A 1 99 ? 32 37.938 19.094 1 78 99 GLY A N 1
ATOM 757 C CA . GLY A 1 99 ? 32.562 36.969 20.016 1 78 99 GLY A CA 1
ATOM 758 C C . GLY A 1 99 ? 31.531 36.031 20.625 1 78 99 GLY A C 1
ATOM 759 O O . GLY A 1 99 ? 30.328 36.156 20.328 1 78 99 GLY A O 1
ATOM 760 N N . LYS A 1 100 ? 31.953 35.031 21.203 1 83.5 100 LYS A N 1
ATOM 761 C CA . LYS A 1 100 ? 31.031 34.125 21.922 1 83.5 100 LYS A CA 1
ATOM 762 C C . LYS A 1 100 ? 30.219 34.906 22.953 1 83.5 100 LYS A C 1
ATOM 764 O O . LYS A 1 100 ? 30.797 35.562 23.844 1 83.5 100 LYS A O 1
ATOM 769 N N . PRO A 1 101 ? 29.125 34.875 22.922 1 83.75 101 PRO A N 1
ATOM 770 C CA . PRO A 1 101 ? 28.297 35.688 23.828 1 83.75 101 PRO A CA 1
ATOM 771 C C . PRO A 1 101 ? 28.375 35.188 25.281 1 83.75 101 PRO A C 1
ATOM 773 O O . PRO A 1 101 ? 28.5 33.969 25.516 1 83.75 101 PRO A O 1
ATOM 776 N N . ASP A 1 102 ? 28.359 36.125 26.219 1 88.19 102 ASP A N 1
ATOM 777 C CA . ASP A 1 102 ? 28.25 35.719 27.625 1 88.19 102 ASP A CA 1
ATOM 778 C C . ASP A 1 102 ? 26.812 35.375 27.984 1 88.19 102 ASP A C 1
ATOM 780 O O . ASP A 1 102 ? 25.906 35.5 27.141 1 88.19 102 ASP A O 1
ATOM 784 N N . PRO A 1 103 ? 26.641 34.844 29.172 1 90.62 103 PRO A N 1
ATOM 785 C CA . PRO A 1 103 ? 25.312 34.344 29.531 1 90.62 103 PRO A CA 1
ATOM 786 C C . PRO A 1 103 ? 24.234 35.438 29.422 1 90.62 103 PRO A C 1
ATOM 788 O O . PRO A 1 103 ? 23.109 35.156 29 1 90.62 103 PRO A O 1
ATOM 791 N N . SER A 1 104 ? 24.609 36.625 29.812 1 91 104 SER A N 1
ATOM 792 C CA . SER A 1 104 ? 23.641 37.719 29.719 1 91 104 SER A CA 1
ATOM 793 C C . SER A 1 104 ? 23.312 38.031 28.266 1 91 104 SER A C 1
ATOM 795 O O . SER A 1 104 ? 22.156 38.25 27.906 1 91 104 SER A O 1
ATOM 797 N N . GLN A 1 105 ? 24.281 38.031 27.344 1 89.25 105 GLN A N 1
ATOM 798 C CA . GLN A 1 105 ? 24.109 38.25 25.922 1 89.25 105 GLN A CA 1
ATOM 799 C C . GLN A 1 105 ? 23.297 37.125 25.281 1 89.25 105 GLN A C 1
ATOM 801 O O . GLN A 1 105 ? 22.438 37.344 24.438 1 89.25 105 GLN A O 1
ATOM 806 N N . GLN A 1 106 ? 23.594 35.906 25.734 1 92.06 106 GLN A N 1
ATOM 807 C CA . GLN A 1 106 ? 22.875 34.75 25.219 1 92.06 106 GLN A CA 1
ATOM 808 C C . GLN A 1 106 ? 21.391 34.844 25.516 1 92.06 106 GLN A C 1
ATOM 810 O O . GLN A 1 106 ? 20.547 34.5 24.672 1 92.06 106 GLN A O 1
ATOM 815 N N . ALA A 1 107 ? 21.078 35.25 26.734 1 94.5 107 ALA A N 1
ATOM 816 C CA . ALA A 1 107 ? 19.672 35.375 27.141 1 94.5 107 ALA A CA 1
ATOM 817 C C . ALA A 1 107 ? 18.969 36.438 26.281 1 94.5 107 ALA A C 1
ATOM 819 O O . ALA A 1 107 ? 17.812 36.25 25.906 1 94.5 107 ALA A O 1
ATOM 820 N N . LYS A 1 108 ? 19.68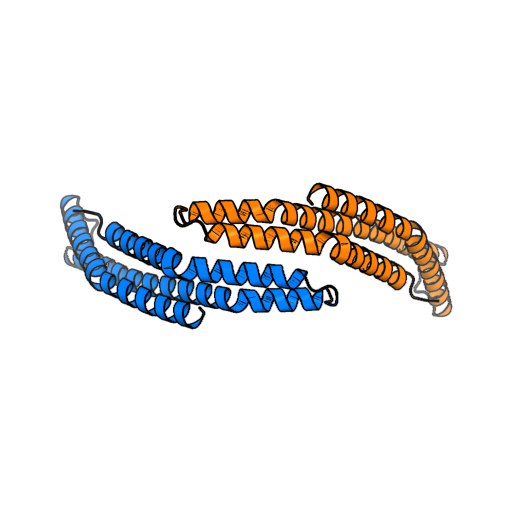8 37.562 26.031 1 93.31 108 LYS A N 1
ATOM 821 C CA . LYS A 1 108 ? 19.125 38.594 25.188 1 93.31 108 LYS A CA 1
ATOM 822 C C . LYS A 1 108 ? 18.875 38.125 23.766 1 93.31 108 LYS A C 1
ATOM 824 O O . LYS A 1 108 ? 17.828 38.375 23.188 1 93.31 108 LYS A O 1
ATOM 829 N N . LEU A 1 109 ? 19.828 37.344 23.172 1 94.12 109 LEU A N 1
ATOM 830 C CA . LEU A 1 109 ? 19.703 36.812 21.828 1 94.12 109 LEU A CA 1
ATOM 831 C C . LEU A 1 109 ? 18.547 35.812 21.766 1 94.12 109 LEU A C 1
ATOM 833 O O . LEU A 1 109 ? 17.797 35.781 20.781 1 94.12 109 LEU A O 1
ATOM 837 N N . GLN A 1 110 ? 18.422 35.031 22.812 1 93.56 110 GLN A N 1
ATOM 838 C CA . GLN A 1 110 ? 17.312 34.094 22.891 1 93.56 110 GLN A CA 1
ATOM 839 C C . GLN A 1 110 ? 15.969 34.844 22.906 1 93.56 110 GLN A C 1
ATOM 841 O O . GLN A 1 110 ? 14.992 34.375 22.312 1 93.56 110 GLN A O 1
ATOM 846 N N . GLY A 1 111 ? 15.969 35.875 23.656 1 94.94 111 GLY A N 1
ATOM 847 C CA . GLY A 1 111 ? 14.766 36.688 23.688 1 94.94 111 GLY A CA 1
ATOM 848 C C . GLY A 1 111 ? 14.391 37.219 22.328 1 94.94 111 GLY A C 1
ATOM 849 O O . GLY A 1 111 ? 13.211 37.219 21.953 1 94.94 111 GLY A O 1
ATOM 850 N N . ILE A 1 112 ? 15.359 37.656 21.547 1 94.44 112 ILE A N 1
ATOM 851 C CA . ILE A 1 112 ? 15.141 38.188 20.203 1 94.44 112 ILE A CA 1
ATOM 852 C C . ILE A 1 112 ? 14.594 37.062 19.312 1 94.44 112 ILE A C 1
ATOM 854 O O . ILE A 1 112 ? 13.625 37.25 18.578 1 94.44 112 ILE A O 1
ATOM 858 N N . TYR A 1 113 ? 15.188 35.938 19.453 1 94.81 113 TYR A N 1
ATOM 859 C CA . TYR A 1 113 ? 14.758 34.781 18.672 1 94.81 113 TYR A CA 1
ATOM 860 C C . TYR A 1 113 ? 13.312 34.406 18.984 1 94.81 113 TYR A C 1
ATOM 862 O O . TYR A 1 113 ? 12.508 34.219 18.062 1 94.81 113 TYR A O 1
ATOM 870 N N . ASP A 1 114 ? 13.008 34.312 20.25 1 94.38 114 ASP A N 1
ATOM 871 C CA . ASP A 1 114 ? 11.672 33.906 20.672 1 94.38 114 ASP A CA 1
ATOM 872 C C . ASP A 1 114 ? 10.617 34.875 20.188 1 94.38 114 ASP A C 1
ATOM 874 O O . ASP A 1 114 ? 9.539 34.469 19.75 1 94.38 114 ASP A O 1
ATOM 878 N N . LYS A 1 115 ? 10.938 36.156 20.312 1 95.25 115 LYS A N 1
ATOM 879 C CA . LYS A 1 115 ? 10.008 37.188 19.812 1 95.25 115 LYS A CA 1
ATOM 880 C C . LYS A 1 115 ? 9.812 37.062 18.312 1 95.25 115 LYS A C 1
ATOM 882 O O . LYS A 1 115 ? 8.688 37.156 17.812 1 95.25 115 LYS A O 1
ATOM 887 N N . CYS A 1 116 ? 10.828 36.844 17.625 1 95.62 116 CYS A N 1
ATOM 888 C CA . CYS A 1 116 ? 10.797 36.688 16.172 1 95.62 116 CYS A CA 1
ATOM 889 C C . CYS A 1 116 ? 9.969 35.469 15.766 1 95.62 116 CYS A C 1
ATOM 891 O O . CYS A 1 116 ? 9.094 35.562 14.898 1 95.62 116 CYS A O 1
ATOM 893 N N . VAL A 1 117 ? 10.195 34.312 16.391 1 94.69 117 VAL A N 1
ATOM 894 C CA . VAL A 1 117 ? 9.453 33.094 16.094 1 94.69 117 VAL A CA 1
ATOM 895 C C . VAL A 1 117 ? 7.973 33.312 16.422 1 94.69 117 VAL A C 1
ATOM 897 O O . VAL A 1 117 ? 7.102 32.781 15.711 1 94.69 117 VAL A O 1
ATOM 900 N N . GLY A 1 118 ? 7.719 33.938 17.5 1 95.25 118 GLY A N 1
ATOM 901 C CA . GLY A 1 118 ? 6.344 34.281 17.812 1 95.25 118 GLY A CA 1
ATOM 902 C C . GLY A 1 118 ? 5.629 35.031 16.688 1 95.25 118 GLY A C 1
ATOM 903 O O . GLY A 1 118 ? 4.477 34.719 16.391 1 95.25 118 GLY A O 1
ATOM 904 N N . LYS A 1 119 ? 6.336 36 16.094 1 95.56 119 LYS A N 1
ATOM 905 C CA . LYS A 1 119 ? 5.777 36.719 14.945 1 95.56 119 LYS A CA 1
ATOM 906 C C . LYS A 1 119 ? 5.543 35.781 13.766 1 95.56 119 LYS A C 1
ATOM 908 O O . LYS A 1 119 ? 4.547 35.906 13.055 1 95.5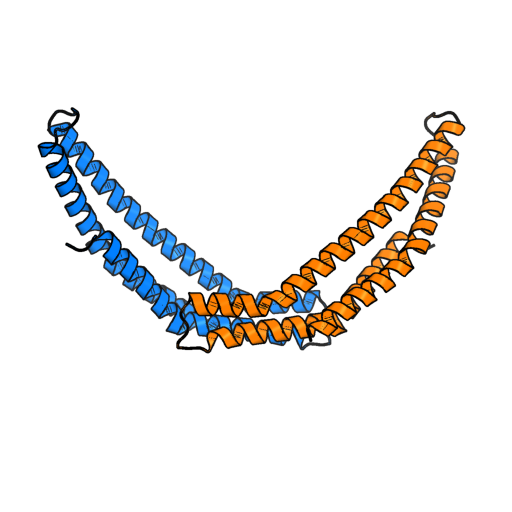6 119 LYS A O 1
ATOM 913 N N . CYS A 1 120 ? 6.465 34.844 13.555 1 95.12 120 CYS A N 1
ATOM 914 C CA . CYS A 1 120 ? 6.309 33.875 12.5 1 95.12 120 CYS A CA 1
ATOM 915 C C . CYS A 1 120 ? 5.027 33.062 12.688 1 95.12 120 CYS A C 1
ATOM 917 O O . CYS A 1 120 ? 4.266 32.875 11.742 1 95.12 120 CYS A O 1
ATOM 919 N N . VAL A 1 121 ? 4.824 32.594 13.891 1 94.06 121 VAL A N 1
ATOM 920 C CA . VAL A 1 121 ? 3.643 31.781 14.188 1 94.06 121 VAL A CA 1
ATOM 921 C C . VAL A 1 121 ? 2.381 32.594 13.961 1 94.06 121 VAL A C 1
ATOM 923 O O . VAL A 1 121 ? 1.437 32.156 13.312 1 94.06 121 VAL A O 1
ATOM 926 N N . ASP A 1 122 ? 2.41 33.844 14.406 1 94.44 122 ASP A N 1
ATOM 927 C CA . ASP A 1 122 ? 1.239 34.719 14.305 1 94.44 122 ASP A CA 1
ATOM 928 C C . ASP A 1 122 ? 0.882 34.969 12.844 1 94.44 122 ASP A C 1
ATOM 930 O O . ASP A 1 122 ? -0.296 35.031 12.484 1 94.44 122 ASP A O 1
ATOM 934 N N . THR A 1 123 ? 1.817 35.062 12.039 1 94.5 123 THR A N 1
ATOM 935 C CA . THR A 1 123 ? 1.573 35.438 10.641 1 94.5 123 THR A CA 1
ATOM 936 C C . THR A 1 123 ? 1.203 34.188 9.828 1 94.5 123 THR A C 1
ATOM 938 O O . THR A 1 123 ? 0.637 34.312 8.742 1 94.5 123 THR A O 1
ATOM 941 N N . HIS A 1 124 ? 1.532 33 10.367 1 95.5 124 HIS A N 1
ATOM 942 C CA . HIS A 1 124 ? 1.291 31.812 9.57 1 95.5 124 HIS A CA 1
ATOM 943 C C . HIS A 1 124 ? 0.046 31.078 10.047 1 95.5 124 HIS A C 1
ATOM 945 O O . HIS A 1 124 ? -0.504 30.25 9.328 1 95.5 124 HIS A O 1
ATOM 951 N N . LEU A 1 125 ? -0.487 31.344 11.164 1 94.69 125 LEU A N 1
ATOM 952 C CA . LEU A 1 125 ? -1.681 30.703 11.695 1 94.69 125 LEU A CA 1
ATOM 953 C C . LEU A 1 125 ? -2.863 30.875 10.75 1 94.69 125 LEU A C 1
ATOM 955 O O . LEU A 1 125 ? -3.584 29.906 10.469 1 94.69 125 LEU A O 1
ATOM 959 N N . PRO A 1 126 ? -2.969 32.062 10.141 1 95 126 PRO A N 1
ATOM 960 C CA . PRO A 1 126 ? -4.078 32.25 9.203 1 95 126 PRO A CA 1
ATOM 961 C C . PRO A 1 126 ? -3.941 31.344 7.965 1 95 126 PRO A C 1
ATOM 963 O O . PRO A 1 126 ? -4.941 31.016 7.328 1 95 126 PRO A O 1
ATOM 966 N N . LEU A 1 127 ? -2.779 30.984 7.629 1 95.62 127 LEU A N 1
ATOM 967 C CA . LEU A 1 127 ? -2.557 30.125 6.465 1 95.62 127 LEU A CA 1
ATOM 968 C C . LEU A 1 127 ? -3.111 28.719 6.703 1 95.62 127 LEU A C 1
ATOM 970 O O . LEU A 1 127 ? -3.469 28.031 5.75 1 95.62 127 LEU A O 1
ATOM 974 N N . VAL A 1 128 ? -3.172 28.297 7.973 1 96.94 128 VAL A N 1
ATOM 975 C CA . VAL A 1 128 ? -3.771 27.016 8.312 1 96.94 128 VAL A CA 1
ATOM 976 C C . VAL A 1 128 ? -5.246 27.016 7.918 1 96.94 128 VAL A C 1
ATOM 978 O O . VAL A 1 128 ? -5.75 26.031 7.371 1 96.94 128 VAL A O 1
ATOM 981 N N . ASN A 1 129 ? -5.879 28.172 8.195 1 95.19 129 ASN A N 1
ATOM 982 C CA . ASN A 1 129 ? -7.289 28.281 7.832 1 95.19 129 ASN A CA 1
ATOM 983 C C . ASN A 1 129 ? -7.484 28.219 6.32 1 95.19 129 ASN A C 1
ATOM 985 O O . ASN A 1 129 ? -8.422 27.594 5.836 1 95.19 129 ASN A O 1
ATOM 989 N N . ALA A 1 130 ? -6.594 28.859 5.656 1 96.12 130 ALA A N 1
ATOM 990 C CA . ALA A 1 130 ? -6.664 28.844 4.199 1 96.12 130 ALA A CA 1
ATOM 991 C C . ALA A 1 130 ? -6.441 27.438 3.658 1 96.12 130 ALA A C 1
ATOM 993 O O . ALA A 1 130 ? -7.137 27 2.736 1 96.12 130 ALA A O 1
ATOM 994 N N . MET A 1 131 ? -5.484 26.75 4.199 1 97 131 MET A N 1
ATOM 995 C CA . MET A 1 131 ? -5.203 25.359 3.83 1 97 131 MET A CA 1
ATOM 996 C C . MET A 1 131 ? -6.41 24.469 4.102 1 97 131 MET A C 1
ATOM 998 O O . MET A 1 131 ? -6.781 23.656 3.262 1 97 131 MET A O 1
ATOM 1002 N N . GLU A 1 132 ? -7.059 24.625 5.277 1 97.75 132 GLU A N 1
ATOM 1003 C CA . GLU A 1 132 ? -8.242 23.844 5.645 1 97.75 132 GLU A CA 1
ATOM 1004 C C . GLU A 1 132 ? -9.367 24.047 4.633 1 97.75 132 GLU A C 1
ATOM 1006 O O . GLU A 1 132 ? -9.984 23.078 4.191 1 97.75 132 GLU A O 1
ATOM 1011 N N . ALA A 1 133 ? -9.539 25.328 4.289 1 97.56 133 ALA A N 1
ATOM 1012 C CA . ALA A 1 133 ? -10.617 25.656 3.35 1 97.56 133 ALA A CA 1
ATOM 1013 C C . ALA A 1 133 ? -10.352 25.016 1.985 1 97.56 133 ALA A C 1
ATOM 1015 O O . ALA A 1 133 ? -11.266 24.453 1.373 1 97.56 133 ALA A O 1
ATOM 1016 N N . LYS A 1 134 ? -9.211 25.094 1.548 1 98.06 134 LYS A N 1
ATOM 1017 C CA . LYS A 1 134 ? -8.836 24.516 0.264 1 98.06 134 LYS A CA 1
ATOM 1018 C C . LYS A 1 134 ? -9.039 23 0.262 1 98.06 134 LYS A C 1
ATOM 1020 O O . LYS A 1 134 ? -9.648 22.453 -0.66 1 98.06 134 LYS A O 1
ATOM 1025 N N . LEU A 1 135 ? -8.523 22.328 1.256 1 98.44 135 LEU A N 1
ATOM 1026 C CA . LEU A 1 135 ? -8.609 20.875 1.349 1 98.44 135 LEU A CA 1
ATOM 1027 C C . LEU A 1 135 ? -10.062 20.438 1.505 1 98.44 135 LEU A C 1
ATOM 1029 O O . LEU A 1 135 ? -10.477 19.438 0.909 1 98.44 135 LEU A O 1
ATOM 1033 N N . ALA A 1 136 ? -10.812 21.188 2.297 1 98.38 136 ALA A N 1
ATOM 1034 C CA . ALA A 1 136 ? -12.234 20.891 2.447 1 98.38 136 ALA A CA 1
ATOM 1035 C C . ALA A 1 136 ? -12.961 20.969 1.105 1 98.38 136 ALA A C 1
ATOM 1037 O O . ALA A 1 136 ? -13.773 20.109 0.776 1 98.38 136 ALA A O 1
ATOM 1038 N N . GLY A 1 137 ? -12.648 22.062 0.369 1 98.31 137 GLY A N 1
ATOM 1039 C CA . GLY A 1 137 ? -13.242 22.203 -0.95 1 98.31 137 GLY A CA 1
ATOM 1040 C C . GLY A 1 137 ? -12.938 21.047 -1.875 1 98.31 137 GLY A C 1
ATOM 1041 O O . GLY A 1 137 ? -13.82 20.562 -2.582 1 98.31 137 GLY A O 1
ATOM 1042 N N . GLU A 1 138 ? -11.703 20.578 -1.881 1 98.06 138 GLU A N 1
ATOM 1043 C CA . GLU A 1 138 ? -11.281 19.453 -2.723 1 98.06 138 GLU A CA 1
ATOM 1044 C C . GLU A 1 138 ? -11.969 18.156 -2.303 1 98.06 138 GLU A C 1
ATOM 1046 O O . GLU A 1 138 ? -12.344 17.359 -3.15 1 98.06 138 GLU A O 1
ATOM 1051 N N . CYS A 1 139 ? -12.07 17.938 -0.997 1 97.88 139 CYS A N 1
ATOM 1052 C CA . CYS A 1 139 ? -12.758 16.75 -0.489 1 97.88 139 CYS A CA 1
ATOM 1053 C C . CYS A 1 139 ? -14.227 16.75 -0.898 1 97.88 139 CYS A C 1
ATOM 1055 O O . CYS A 1 139 ? -14.758 15.734 -1.334 1 97.88 139 CYS A O 1
ATOM 1057 N N . LYS A 1 140 ? -14.875 17.938 -0.841 1 97.38 140 LYS A N 1
ATOM 1058 C CA . LYS A 1 140 ? -16.297 18.062 -1.166 1 97.38 140 LYS A CA 1
ATOM 1059 C C . LYS A 1 140 ? -16.547 17.734 -2.635 1 97.38 140 LYS A C 1
ATOM 1061 O O . LYS A 1 140 ? -17.578 17.156 -2.973 1 97.38 140 LYS A O 1
ATOM 1066 N N . LYS A 1 141 ? -15.617 18.094 -3.506 1 96.62 141 LYS A N 1
ATOM 1067 C CA . LYS A 1 141 ? -15.75 17.812 -4.93 1 96.62 141 LYS A CA 1
ATOM 1068 C C . LYS A 1 141 ? -15.781 16.312 -5.195 1 96.62 141 LYS A C 1
ATOM 1070 O O . LYS A 1 141 ? -16.281 15.867 -6.23 1 96.62 141 LYS A O 1
ATOM 1075 N N . ARG A 1 142 ? -15.297 15.555 -4.246 1 94.75 142 ARG A N 1
ATOM 1076 C CA . ARG A 1 142 ? -15.125 14.125 -4.48 1 94.75 142 ARG A CA 1
ATOM 1077 C C . ARG A 1 142 ? -16.172 13.32 -3.721 1 94.75 142 ARG A C 1
ATOM 1079 O O . ARG A 1 142 ? -16.203 12.086 -3.812 1 94.75 142 ARG A O 1
ATOM 1086 N N . LEU A 1 143 ? -16.984 14.016 -2.973 1 93.12 143 LEU A N 1
ATOM 1087 C CA . LEU A 1 143 ? -18.078 13.367 -2.246 1 93.12 143 LEU A CA 1
ATOM 1088 C C . LEU A 1 143 ? -19.391 13.508 -3.002 1 93.12 143 LEU A C 1
ATOM 1090 O O . LEU A 1 143 ? -19.609 14.5 -3.709 1 93.12 143 LEU A O 1
ATOM 1094 N N . MET B 1 1 ? 5.684 -30.594 -29.953 1 47.97 1 MET B N 1
ATOM 1095 C CA . MET B 1 1 ? 5.531 -30.891 -28.531 1 47.97 1 MET B CA 1
ATOM 1096 C C . MET B 1 1 ? 5.43 -29.594 -27.719 1 47.97 1 MET B C 1
ATOM 1098 O O . MET B 1 1 ? 6.219 -28.672 -27.906 1 47.97 1 MET B O 1
ATOM 1102 N N . THR B 1 2 ? 4.344 -29.203 -27.094 1 62.75 2 THR B N 1
ATOM 1103 C CA . THR B 1 2 ? 4.145 -27.969 -26.359 1 62.75 2 THR B CA 1
ATOM 1104 C C . THR B 1 2 ? 5.273 -27.734 -25.359 1 62.75 2 THR B C 1
ATOM 1106 O O . THR B 1 2 ? 5.828 -28.688 -24.812 1 62.75 2 THR B O 1
ATOM 1109 N N . ASP B 1 3 ? 5.934 -26.594 -25.297 1 82.81 3 ASP B N 1
ATOM 1110 C CA . ASP B 1 3 ? 7.012 -26.172 -24.422 1 82.81 3 ASP B CA 1
ATOM 1111 C C . ASP B 1 3 ? 6.711 -26.547 -22.969 1 82.81 3 ASP B C 1
ATOM 1113 O O . ASP B 1 3 ? 5.719 -26.094 -22.391 1 82.81 3 ASP B O 1
ATOM 1117 N N . PRO B 1 4 ? 7.332 -27.75 -22.516 1 84 4 PRO B N 1
ATOM 1118 C CA . PRO B 1 4 ? 7.09 -28.219 -21.141 1 84 4 PRO B CA 1
ATOM 1119 C C . PRO B 1 4 ? 7.043 -27.078 -20.141 1 84 4 PRO B C 1
ATOM 1121 O O . PRO B 1 4 ? 6.242 -27.109 -19.203 1 84 4 PRO B O 1
ATOM 1124 N N . GLN B 1 5 ? 7.766 -26.125 -20.344 1 86.06 5 GLN B N 1
ATOM 1125 C CA . GLN B 1 5 ? 7.777 -24.984 -19.422 1 86.06 5 GLN B CA 1
ATOM 1126 C C . GLN B 1 5 ? 6.461 -24.219 -19.5 1 86.06 5 GLN B C 1
ATOM 1128 O O . GLN B 1 5 ? 5.969 -23.734 -18.469 1 86.06 5 GLN B O 1
ATOM 1133 N N . ALA B 1 6 ? 5.922 -24.172 -20.656 1 91.5 6 ALA B N 1
ATOM 1134 C CA . ALA B 1 6 ? 4.652 -23.469 -20.828 1 91.5 6 ALA B CA 1
ATOM 1135 C C . ALA B 1 6 ? 3.516 -24.219 -20.141 1 91.5 6 ALA B C 1
ATOM 1137 O O . ALA B 1 6 ? 2.596 -23.594 -19.594 1 91.5 6 ALA B O 1
ATOM 1138 N N . ARG B 1 7 ? 3.639 -25.516 -20.156 1 92.06 7 ARG B N 1
ATOM 1139 C CA . ARG B 1 7 ? 2.637 -26.344 -19.484 1 92.06 7 ARG B CA 1
ATOM 1140 C C . ARG B 1 7 ? 2.656 -26.094 -17.984 1 92.06 7 ARG B C 1
ATOM 1142 O O . ARG B 1 7 ? 1.604 -26 -17.344 1 92.06 7 ARG B O 1
ATOM 1149 N N . LEU B 1 8 ? 3.754 -26.031 -17.406 1 93.69 8 LEU B N 1
ATOM 1150 C CA . LEU B 1 8 ? 3.898 -25.797 -15.977 1 93.69 8 LEU B CA 1
ATOM 1151 C C . LEU B 1 8 ? 3.408 -24.406 -15.602 1 93.69 8 LEU B C 1
ATOM 1153 O O . LEU B 1 8 ? 2.719 -24.234 -14.594 1 93.69 8 LEU B O 1
ATOM 1157 N N . GLN B 1 9 ? 3.756 -23.422 -16.406 1 93.44 9 GLN B N 1
ATOM 1158 C CA . GLN B 1 9 ? 3.299 -22.062 -16.172 1 93.44 9 GLN B CA 1
ATOM 1159 C C . GLN B 1 9 ? 1.777 -21.969 -16.25 1 93.44 9 GLN B C 1
ATOM 1161 O O . GLN B 1 9 ? 1.152 -21.266 -15.453 1 93.44 9 GLN B O 1
ATOM 1166 N N . ALA B 1 10 ? 1.216 -22.672 -17.188 1 95.88 10 ALA B N 1
ATOM 1167 C CA . ALA B 1 10 ? -0.237 -22.688 -17.328 1 95.88 10 ALA B CA 1
ATOM 1168 C C . ALA B 1 10 ? -0.899 -23.328 -16.125 1 95.88 10 ALA B C 1
ATOM 1170 O O . ALA B 1 10 ? -1.949 -22.875 -15.664 1 95.88 10 ALA B O 1
ATOM 1171 N N . ALA B 1 11 ? -0.281 -24.328 -15.633 1 96.44 11 ALA B N 1
ATOM 1172 C CA . ALA B 1 11 ? -0.814 -25 -14.453 1 96.44 11 ALA B CA 1
ATOM 1173 C C . ALA B 1 11 ? -0.812 -24.078 -13.242 1 96.44 11 ALA B C 1
ATOM 1175 O O . ALA B 1 11 ? -1.779 -24.047 -12.477 1 96.44 11 ALA B O 1
ATOM 1176 N N . VAL B 1 12 ? 0.243 -23.297 -13.047 1 97 12 VAL B N 1
ATOM 1177 C CA . VAL B 1 12 ? 0.345 -22.359 -11.938 1 97 12 VAL B CA 1
ATOM 1178 C C . VAL B 1 12 ? -0.704 -21.25 -12.094 1 97 12 VAL B C 1
ATOM 1180 O O . VAL B 1 12 ? -1.386 -20.891 -11.133 1 97 12 VAL B O 1
ATOM 1183 N N . THR B 1 13 ? -0.844 -20.734 -13.312 1 96.75 13 THR B N 1
ATOM 1184 C CA . THR B 1 13 ? -1.82 -19.672 -13.586 1 96.75 13 THR B CA 1
ATOM 1185 C C . THR B 1 13 ? -3.236 -20.172 -13.289 1 96.75 13 THR B C 1
ATOM 1187 O O . THR B 1 13 ? -4.023 -19.453 -12.656 1 96.75 13 THR B O 1
ATOM 1190 N N . THR B 1 14 ? -3.473 -21.375 -13.75 1 97 14 THR B N 1
ATOM 1191 C CA . THR B 1 14 ? -4.785 -21.969 -13.508 1 97 14 THR B CA 1
ATOM 1192 C C . THR B 1 14 ? -5.027 -22.156 -12.008 1 97 14 THR B C 1
ATOM 1194 O O . THR B 1 14 ? -6.117 -21.859 -11.508 1 97 14 THR B O 1
ATOM 1197 N N . CYS B 1 15 ? -4 -22.609 -11.352 1 97.56 15 CYS B N 1
ATOM 1198 C CA . CYS B 1 15 ? -4.066 -22.781 -9.906 1 97.56 15 CYS B CA 1
ATOM 1199 C C . CYS B 1 15 ? -4.395 -21.469 -9.219 1 97.56 15 CYS B C 1
ATOM 1201 O O . CYS B 1 15 ? -5.312 -21.391 -8.398 1 97.56 15 CYS B O 1
ATOM 1203 N N . MET B 1 16 ? -3.742 -20.422 -9.555 1 97.44 16 MET B N 1
ATOM 1204 C CA . MET B 1 16 ? -3.93 -19.109 -8.938 1 97.44 16 MET B CA 1
ATOM 1205 C C . MET B 1 16 ? -5.316 -18.562 -9.25 1 97.44 16 MET B C 1
ATOM 1207 O O . MET B 1 16 ? -5.941 -17.938 -8.398 1 97.44 16 MET B O 1
ATOM 1211 N N . ASP B 1 17 ? -5.773 -18.766 -10.438 1 96.88 17 ASP B N 1
ATOM 1212 C CA . ASP B 1 17 ? -7.098 -18.312 -10.844 1 96.88 17 ASP B CA 1
ATOM 1213 C C . ASP B 1 17 ? -8.195 -19.016 -10.047 1 96.88 17 ASP B C 1
ATOM 1215 O O . ASP B 1 17 ? -9.156 -18.391 -9.609 1 96.88 17 ASP B O 1
ATOM 1219 N N . LYS B 1 18 ? -7.98 -20.266 -9.914 1 96.69 18 LYS B N 1
ATOM 1220 C CA . LYS B 1 18 ? -8.93 -21.047 -9.117 1 96.69 18 LYS B CA 1
ATOM 1221 C C . LYS B 1 18 ? -9 -20.531 -7.684 1 96.69 18 LYS B C 1
ATOM 1223 O O . LYS B 1 18 ? -10.086 -20.312 -7.141 1 96.69 18 LYS B O 1
ATOM 1228 N N . LEU B 1 19 ? -7.852 -20.312 -7.098 1 97.75 19 LEU B N 1
ATOM 1229 C CA . LEU B 1 19 ? -7.777 -19.828 -5.723 1 97.75 19 LEU B CA 1
ATOM 1230 C C . LEU B 1 19 ? -8.406 -18.438 -5.609 1 97.75 19 LEU B C 1
ATOM 1232 O O . LEU B 1 19 ? -9.125 -18.156 -4.648 1 97.75 19 LEU B O 1
ATOM 1236 N N . ASP B 1 20 ? -8.109 -17.625 -6.566 1 97.06 20 ASP B N 1
ATOM 1237 C CA . ASP B 1 20 ? -8.641 -16.266 -6.586 1 97.06 20 ASP B CA 1
ATOM 1238 C C . ASP B 1 20 ? -10.172 -16.266 -6.602 1 97.06 20 ASP B C 1
ATOM 1240 O O . ASP B 1 20 ? -10.805 -15.664 -5.742 1 97.06 20 ASP B O 1
ATOM 1244 N N . ARG B 1 21 ? -10.727 -17.047 -7.484 1 96.12 21 ARG B N 1
ATOM 1245 C CA . ARG B 1 21 ? -12.172 -17.031 -7.699 1 96.12 21 ARG B CA 1
ATOM 1246 C C . ARG B 1 21 ? -12.898 -17.766 -6.578 1 96.12 21 ARG B C 1
ATOM 1248 O O . ARG B 1 21 ? -14 -17.391 -6.191 1 96.12 21 ARG B O 1
ATOM 1255 N N . ALA B 1 22 ? -12.203 -18.688 -6.059 1 96 22 ALA B N 1
ATOM 1256 C CA . ALA B 1 22 ? -12.875 -19.516 -5.066 1 96 22 ALA B CA 1
ATOM 1257 C C . ALA B 1 22 ? -12.773 -18.891 -3.674 1 96 22 ALA B C 1
ATOM 1259 O O . ALA B 1 22 ? -13.688 -19.031 -2.857 1 96 22 ALA B O 1
ATOM 1260 N N . TYR B 1 23 ? -11.617 -18.188 -3.418 1 97.5 23 TYR B N 1
ATOM 1261 C CA . TYR B 1 23 ? -11.398 -17.844 -2.018 1 97.5 23 TYR B CA 1
ATOM 1262 C C . TYR B 1 23 ? -10.914 -16.406 -1.882 1 97.5 23 TYR B C 1
ATOM 1264 O O . TYR B 1 23 ? -11.438 -15.641 -1.067 1 97.5 23 TYR B O 1
ATOM 1272 N N . ILE B 1 24 ? -9.914 -15.961 -2.588 1 97.38 24 ILE B N 1
ATOM 1273 C CA . ILE B 1 24 ? -9.18 -14.727 -2.352 1 97.38 24 ILE B CA 1
ATOM 1274 C C . ILE B 1 24 ? -10.094 -13.531 -2.602 1 97.38 24 ILE B C 1
ATOM 1276 O O . ILE B 1 24 ? -10.016 -12.523 -1.89 1 97.38 24 ILE B O 1
ATOM 1280 N N . ARG B 1 25 ? -10.969 -13.625 -3.592 1 97.12 25 ARG B N 1
ATOM 1281 C CA . ARG B 1 25 ? -11.906 -12.539 -3.861 1 97.12 25 ARG B CA 1
ATOM 1282 C C . ARG B 1 25 ? -12.812 -12.289 -2.66 1 97.12 25 ARG B C 1
ATOM 1284 O O . ARG B 1 25 ? -13.031 -11.141 -2.271 1 97.12 25 ARG B O 1
ATOM 1291 N N . LYS B 1 26 ? -13.305 -13.383 -2.178 1 97.12 26 LYS B N 1
ATOM 1292 C CA . LYS B 1 26 ? -14.172 -13.242 -1.01 1 97.12 26 LYS B CA 1
ATOM 1293 C C . LYS B 1 26 ? -13.398 -12.68 0.182 1 97.12 26 LYS B C 1
ATOM 1295 O O . LYS B 1 26 ? -13.906 -11.82 0.91 1 97.12 26 LYS B O 1
ATOM 1300 N N . LEU B 1 27 ? -12.188 -13.141 0.43 1 97.81 27 LEU B N 1
ATOM 1301 C CA . LEU B 1 27 ? -11.344 -12.633 1.507 1 97.81 27 LEU B CA 1
ATOM 1302 C C . LEU B 1 27 ? -11.086 -11.141 1.334 1 97.81 27 LEU B C 1
ATOM 1304 O O . LEU B 1 27 ? -11.148 -10.375 2.301 1 97.81 27 LEU B O 1
ATOM 1308 N N . SER B 1 28 ? -10.781 -10.711 0.168 1 97.94 28 SER B N 1
ATOM 1309 C CA . SER B 1 28 ? -10.516 -9.305 -0.141 1 97.94 28 SER B CA 1
ATOM 1310 C C . SER B 1 28 ? -11.758 -8.445 0.086 1 97.94 28 SER B C 1
ATOM 1312 O O . SER B 1 28 ? -11.68 -7.383 0.702 1 97.94 28 SER B O 1
ATOM 1314 N N . LYS B 1 29 ? -12.898 -9 -0.436 1 98.25 29 LYS B N 1
ATOM 1315 C CA . LYS B 1 29 ? -14.156 -8.289 -0.223 1 98.25 29 LYS B CA 1
ATOM 1316 C C . LYS B 1 29 ? -14.43 -8.078 1.265 1 98.25 29 LYS B C 1
ATOM 1318 O O . LYS B 1 29 ? -14.781 -6.977 1.691 1 98.25 29 LYS B O 1
ATOM 1323 N N . ASN B 1 30 ? -14.281 -9.125 2.012 1 98.19 30 ASN B N 1
ATOM 1324 C CA . ASN B 1 30 ? -14.508 -9.047 3.449 1 98.19 30 ASN B CA 1
ATOM 1325 C C . ASN B 1 30 ? -13.57 -8.039 4.109 1 98.19 30 ASN B C 1
ATOM 1327 O O . ASN B 1 30 ? -14 -7.258 4.961 1 98.19 30 ASN B O 1
ATOM 1331 N N . ALA B 1 31 ? -12.289 -8.109 3.746 1 98.31 31 ALA B N 1
ATOM 1332 C CA . ALA B 1 31 ? -11.305 -7.195 4.324 1 98.31 31 ALA B CA 1
ATOM 1333 C C . ALA B 1 31 ? -11.641 -5.742 3.994 1 98.31 31 ALA B C 1
ATOM 1335 O O . ALA B 1 31 ? -11.617 -4.879 4.871 1 98.31 31 ALA B O 1
ATOM 1336 N N . TYR B 1 32 ? -11.977 -5.434 2.775 1 98.62 32 TYR B N 1
ATOM 1337 C CA . TYR B 1 32 ? -12.297 -4.07 2.371 1 98.62 32 TYR B CA 1
ATOM 1338 C C . TYR B 1 32 ? -13.578 -3.586 3.047 1 98.62 32 TYR B C 1
ATOM 1340 O O . TYR B 1 32 ? -13.68 -2.422 3.438 1 98.62 32 TYR B O 1
ATOM 1348 N N . SER B 1 33 ? -14.57 -4.488 3.135 1 98.56 33 SER B N 1
ATOM 1349 C CA . SER B 1 33 ? -15.789 -4.137 3.855 1 98.56 33 SER B CA 1
ATOM 1350 C C . SER B 1 33 ? -15.5 -3.816 5.316 1 98.56 33 SER B C 1
ATOM 1352 O O . SER B 1 33 ? -16.062 -2.881 5.879 1 98.56 33 SER B O 1
ATOM 1354 N N . CYS B 1 34 ? -14.695 -4.605 5.875 1 98.56 34 CYS B N 1
ATOM 1355 C CA . CYS B 1 34 ? -14.258 -4.363 7.246 1 98.56 34 CYS B CA 1
ATOM 1356 C C . CYS B 1 34 ? -13.539 -3.023 7.359 1 98.56 34 CYS B C 1
ATOM 1358 O O . CYS B 1 34 ? -13.805 -2.248 8.281 1 98.56 34 CYS B O 1
ATOM 1360 N N . MET B 1 35 ? -12.617 -2.672 6.43 1 98.62 35 MET B N 1
ATOM 1361 C CA . MET B 1 35 ? -11.883 -1.407 6.434 1 98.62 35 MET B CA 1
ATOM 1362 C C . MET B 1 35 ? -12.836 -0.229 6.266 1 98.62 35 MET B C 1
ATOM 1364 O O . MET B 1 35 ? -12.664 0.81 6.906 1 98.62 35 MET B O 1
ATOM 1368 N N . ALA B 1 36 ? -13.859 -0.411 5.438 1 98.5 36 ALA B N 1
ATOM 1369 C CA . ALA B 1 36 ? -14.867 0.631 5.27 1 98.5 36 ALA B CA 1
ATOM 1370 C C . ALA B 1 36 ? -15.602 0.901 6.582 1 98.5 36 ALA B C 1
ATOM 1372 O O . ALA B 1 36 ? -15.836 2.057 6.945 1 98.5 36 ALA B O 1
ATOM 1373 N N . ALA B 1 37 ? -15.898 -0.152 7.305 1 98.44 37 ALA B N 1
ATOM 1374 C CA . ALA B 1 37 ? -16.656 -0.039 8.547 1 98.44 37 ALA B CA 1
ATOM 1375 C C . ALA B 1 37 ? -15.844 0.703 9.609 1 98.44 37 ALA B C 1
ATOM 1377 O O . ALA B 1 37 ? -16.422 1.322 10.516 1 98.44 37 ALA B O 1
ATOM 1378 N N . CYS B 1 38 ? -14.523 0.656 9.523 1 98.38 38 CYS B N 1
ATOM 1379 C CA . CYS B 1 38 ? -13.648 1.344 10.469 1 98.38 38 CYS B CA 1
ATOM 1380 C C . CYS B 1 38 ? -13.859 2.852 10.406 1 98.38 38 CYS B C 1
ATOM 1382 O O . CYS B 1 38 ? -13.555 3.566 11.359 1 98.38 38 CYS B O 1
ATOM 1384 N N . HIS B 1 39 ? -14.398 3.369 9.367 1 97.69 39 HIS B N 1
ATOM 1385 C CA . HIS B 1 39 ? -14.523 4.809 9.164 1 97.69 39 HIS B CA 1
ATOM 1386 C C . HIS B 1 39 ? -15.914 5.305 9.539 1 97.69 39 HIS B C 1
ATOM 1388 O O . HIS B 1 39 ? -16.203 6.496 9.43 1 97.69 39 HIS B O 1
ATOM 1394 N N . ASP B 1 40 ? -16.719 4.363 10.047 1 95.31 40 ASP B N 1
ATOM 1395 C CA . ASP B 1 40 ? -18.078 4.719 10.438 1 95.31 40 ASP B CA 1
ATOM 1396 C C . ASP B 1 40 ? -18.156 5.082 11.922 1 95.31 40 ASP B C 1
ATOM 1398 O O . ASP B 1 40 ? -19.188 5.555 12.406 1 95.31 40 ASP B O 1
ATOM 1402 N N . HIS B 1 41 ? -17.031 4.875 12.555 1 91.19 41 HIS B N 1
ATOM 1403 C CA . HIS B 1 41 ? -17.031 5.137 13.992 1 91.19 41 HIS B CA 1
ATOM 1404 C C . HIS B 1 41 ? -16.656 6.586 14.289 1 91.19 41 HIS B C 1
ATOM 1406 O O . HIS B 1 41 ? -15.492 6.957 14.227 1 91.19 41 HIS B O 1
ATOM 1412 N N . SER B 1 42 ? -17.656 7.359 14.758 1 89.38 42 SER B N 1
ATOM 1413 C CA . SER B 1 42 ? -17.438 8.789 14.969 1 89.38 42 SER B CA 1
ATOM 1414 C C . SER B 1 42 ? -16.578 9.039 16.203 1 89.38 42 SER B C 1
ATOM 1416 O O . SER B 1 42 ? -15.938 10.086 16.312 1 89.38 42 SER B O 1
ATOM 1418 N N . SER B 1 43 ? -16.562 8.062 17.109 1 93.38 43 SER B N 1
ATOM 1419 C CA . SER B 1 43 ? -15.844 8.266 18.359 1 93.38 43 SER B CA 1
ATOM 1420 C C . SER B 1 43 ? -14.375 7.891 18.203 1 93.38 43 SER B C 1
ATOM 1422 O O . SER B 1 43 ? -13.562 8.18 19.094 1 93.38 43 SER B O 1
ATOM 1424 N N . TYR B 1 44 ? -13.992 7.227 17.109 1 95.31 44 TYR B N 1
ATOM 1425 C CA . TYR B 1 44 ? -12.609 6.793 16.922 1 95.31 44 TYR B CA 1
ATOM 1426 C C . TYR B 1 44 ? -11.695 7.984 16.656 1 95.31 44 TYR B C 1
ATOM 1428 O O . TYR B 1 44 ? -12.07 8.914 15.93 1 95.31 44 TYR B O 1
ATOM 1436 N N . THR B 1 45 ? -10.578 7.922 17.266 1 95.56 45 THR B N 1
ATOM 1437 C CA . THR B 1 45 ? -9.5 8.797 16.844 1 95.56 45 THR B CA 1
ATOM 1438 C C . THR B 1 45 ? -8.891 8.312 15.523 1 95.56 45 THR B C 1
ATOM 1440 O O . THR B 1 45 ? -9.211 7.215 15.055 1 95.56 45 THR B O 1
ATOM 1443 N N . SER B 1 46 ? -8.055 9.117 14.914 1 93.69 46 SER B N 1
ATOM 1444 C CA . SER B 1 46 ? -7.348 8.688 13.711 1 93.69 46 SER B CA 1
ATOM 1445 C C . SER B 1 46 ? -6.52 7.438 13.969 1 93.69 46 SER B C 1
ATOM 1447 O O . SER B 1 46 ? -6.426 6.555 13.117 1 93.69 46 SER B O 1
ATOM 1449 N N . GLN B 1 47 ? -5.93 7.367 15.133 1 95.5 47 GLN B N 1
ATOM 1450 C CA . GLN B 1 47 ? -5.133 6.203 15.508 1 95.5 47 GLN B CA 1
ATOM 1451 C C . GLN B 1 47 ? -6.008 4.961 15.648 1 95.5 47 GLN B C 1
ATOM 1453 O O . GLN B 1 47 ? -5.629 3.875 15.211 1 95.5 47 GLN B O 1
ATOM 1458 N N . ASP B 1 48 ? -7.16 5.113 16.203 1 97.56 48 ASP B N 1
ATOM 1459 C CA . ASP B 1 48 ? -8.109 4.008 16.328 1 97.56 48 ASP B CA 1
ATOM 1460 C C . ASP B 1 48 ? -8.5 3.475 14.953 1 97.56 48 ASP B C 1
ATOM 1462 O O . ASP B 1 48 ? -8.555 2.26 14.742 1 97.56 48 ASP B O 1
ATOM 1466 N N . VAL B 1 49 ? -8.789 4.395 14.055 1 97.56 49 VAL B N 1
ATOM 1467 C CA . VAL B 1 49 ? -9.164 4.016 12.695 1 97.56 49 VAL B CA 1
ATOM 1468 C C . VAL B 1 49 ? -8.023 3.25 12.039 1 97.56 49 VAL B C 1
ATOM 1470 O O . VAL B 1 49 ? -8.242 2.197 11.43 1 97.56 49 VAL B O 1
ATOM 1473 N N . GLN B 1 50 ? -6.809 3.723 12.188 1 96.44 50 GLN B N 1
ATOM 1474 C CA . GLN B 1 50 ? -5.648 3.055 11.602 1 96.44 50 GLN B CA 1
ATOM 1475 C C . GLN B 1 50 ? -5.488 1.645 12.164 1 96.44 50 GLN B C 1
ATOM 1477 O O . GLN B 1 50 ? -5.207 0.703 11.422 1 96.44 50 GLN B O 1
ATOM 1482 N N . GLN B 1 51 ? -5.652 1.464 13.445 1 97.94 51 GLN B N 1
ATOM 1483 C CA . GLN B 1 51 ? -5.562 0.152 14.078 1 97.94 51 GLN B CA 1
ATOM 1484 C C . GLN B 1 51 ? -6.66 -0.78 13.57 1 97.94 51 GLN B C 1
ATOM 1486 O O . GLN B 1 51 ? -6.406 -1.957 13.305 1 97.94 51 GLN B O 1
ATOM 1491 N N . CYS B 1 52 ? -7.844 -0.259 13.477 1 98.44 52 CYS B N 1
ATOM 1492 C CA . CYS B 1 52 ? -8.977 -1.014 12.953 1 98.44 52 CYS B CA 1
ATOM 1493 C C . CYS B 1 52 ? -8.711 -1.469 11.523 1 98.44 52 CYS B C 1
ATOM 1495 O O . CYS B 1 52 ? -8.883 -2.645 11.203 1 98.44 52 CYS B O 1
ATOM 1497 N N . VAL B 1 53 ? -8.281 -0.559 10.641 1 98.31 53 VAL B N 1
ATOM 1498 C CA . VAL B 1 53 ? -7.961 -0.867 9.25 1 98.31 53 VAL B CA 1
ATOM 1499 C C . VAL B 1 53 ? -6.867 -1.93 9.188 1 98.31 53 VAL B C 1
ATOM 1501 O O . VAL B 1 53 ? -6.957 -2.881 8.414 1 98.31 53 VAL B O 1
ATOM 1504 N N . GLY B 1 54 ? -5.859 -1.829 10.008 1 98.06 54 GLY B N 1
ATOM 1505 C CA . GLY B 1 54 ? -4.789 -2.811 10.07 1 98.06 54 GLY B CA 1
ATOM 1506 C C . GLY B 1 54 ? -5.273 -4.195 10.453 1 98.06 54 GLY B C 1
ATOM 1507 O O . GLY B 1 54 ? -4.824 -5.195 9.883 1 98.06 54 GLY B O 1
ATOM 1508 N N . ALA B 1 55 ? -6.141 -4.273 11.422 1 98.06 55 ALA B N 1
ATOM 1509 C CA . ALA B 1 55 ? -6.703 -5.547 11.859 1 98.06 55 ALA B CA 1
ATOM 1510 C C . ALA B 1 55 ? -7.496 -6.211 10.734 1 98.06 55 ALA B C 1
ATOM 1512 O O . ALA B 1 55 ? -7.453 -7.434 10.578 1 98.06 55 ALA B O 1
ATOM 1513 N N . CYS B 1 56 ? -8.164 -5.402 9.93 1 98.19 56 CYS B N 1
ATOM 1514 C CA . CYS B 1 56 ? -8.984 -5.914 8.836 1 98.19 56 CYS B CA 1
ATOM 1515 C C . CYS B 1 56 ? -8.125 -6.516 7.734 1 98.19 56 CYS B C 1
ATOM 1517 O O . CYS B 1 56 ? -8.547 -7.449 7.047 1 98.19 56 CYS B O 1
ATOM 1519 N N . SER B 1 57 ? -6.965 -6.027 7.582 1 96.94 57 SER B N 1
ATOM 1520 C CA . SER B 1 57 ? -6.152 -6.422 6.434 1 96.94 57 SER B CA 1
ATOM 1521 C C . SER B 1 57 ? -5.176 -7.531 6.801 1 96.94 57 SER B C 1
ATOM 1523 O O . SER B 1 57 ? -4.574 -8.156 5.922 1 96.94 57 SER B O 1
ATOM 1525 N N . THR B 1 58 ? -5.039 -7.867 8.094 1 96.75 58 THR B N 1
ATOM 1526 C CA . THR B 1 58 ? -4 -8.766 8.57 1 96.75 58 THR B CA 1
ATOM 1527 C C . THR B 1 58 ? -4.141 -10.148 7.934 1 96.75 58 THR B C 1
ATOM 1529 O O . THR B 1 58 ? -3.16 -10.711 7.449 1 96.75 58 THR B O 1
ATOM 1532 N N . GLY B 1 59 ? -5.309 -10.734 7.902 1 95.62 59 GLY B N 1
ATOM 1533 C CA . GLY B 1 59 ? -5.527 -12.047 7.316 1 95.62 59 GLY B CA 1
ATOM 1534 C C . GLY B 1 59 ? -5.152 -12.117 5.848 1 95.62 59 GLY B C 1
ATOM 1535 O O . GLY B 1 59 ? -4.523 -13.078 5.406 1 95.62 59 GLY B O 1
ATOM 1536 N N . LEU B 1 60 ? -5.562 -11.141 5.137 1 96.38 60 LEU B N 1
ATOM 1537 C CA . LEU B 1 60 ? -5.246 -11.078 3.713 1 96.38 60 LEU B CA 1
ATOM 1538 C C . LEU B 1 60 ? -3.742 -10.938 3.494 1 96.38 60 LEU B C 1
ATOM 1540 O O . LEU B 1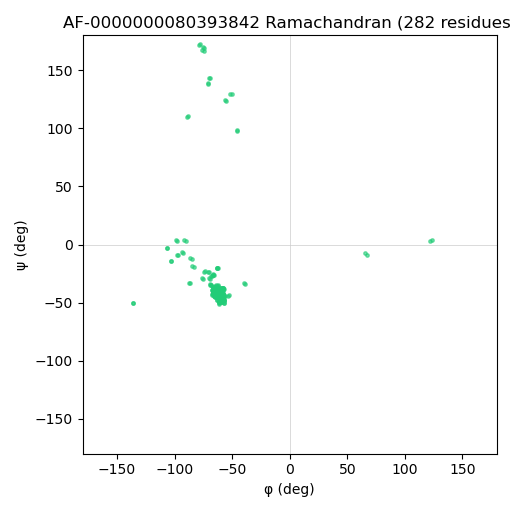 60 ? -3.18 -11.578 2.602 1 96.38 60 LEU B O 1
ATOM 1544 N N . GLN B 1 61 ? -3.139 -10.141 4.34 1 96.88 61 GLN B N 1
ATOM 1545 C CA . GLN B 1 61 ? -1.694 -9.961 4.23 1 96.88 61 GLN B CA 1
ATOM 1546 C C . GLN B 1 61 ? -0.954 -11.266 4.492 1 96.88 61 GLN B C 1
ATOM 1548 O O . GLN B 1 61 ? 0.016 -11.586 3.803 1 96.88 61 GLN B O 1
ATOM 1553 N N . GLU B 1 62 ? -1.438 -11.992 5.414 1 97.31 62 GLU B N 1
ATOM 1554 C CA . GLU B 1 62 ? -0.822 -13.273 5.734 1 97.31 62 GLU B CA 1
ATOM 1555 C C . GLU B 1 62 ? -0.983 -14.266 4.586 1 97.31 62 GLU B C 1
ATOM 1557 O O . GLU B 1 62 ? -0.052 -15.008 4.262 1 97.31 62 GLU B O 1
ATOM 1562 N N . ILE B 1 63 ? -2.123 -14.273 4.02 1 97.88 63 ILE B N 1
ATOM 1563 C CA . ILE B 1 63 ? -2.379 -15.164 2.896 1 97.88 63 ILE B CA 1
ATOM 1564 C C . ILE B 1 63 ? -1.495 -14.773 1.715 1 97.88 63 ILE B C 1
ATOM 1566 O O . ILE B 1 63 ? -0.916 -15.641 1.051 1 97.88 63 ILE B O 1
ATOM 1570 N N . ASN B 1 64 ? -1.423 -13.516 1.442 1 97.06 64 ASN B N 1
ATOM 1571 C CA . ASN B 1 64 ? -0.571 -13.039 0.358 1 97.06 64 ASN B CA 1
ATOM 1572 C C . ASN B 1 64 ? 0.892 -13.406 0.592 1 97.06 64 ASN B C 1
ATOM 1574 O O . ASN B 1 64 ? 1.6 -13.781 -0.343 1 97.06 64 ASN B O 1
ATOM 1578 N N . ALA B 1 65 ? 1.263 -13.328 1.825 1 98.12 65 ALA B N 1
ATOM 1579 C CA . ALA B 1 65 ? 2.629 -13.719 2.158 1 98.12 65 ALA B CA 1
ATOM 1580 C C . ALA B 1 65 ? 2.834 -15.219 1.952 1 98.12 65 ALA B C 1
ATOM 1582 O O . ALA B 1 65 ? 3.855 -15.641 1.407 1 98.12 65 ALA B O 1
ATOM 1583 N N . LEU B 1 66 ? 1.896 -16.016 2.355 1 98.44 66 LEU B N 1
ATOM 1584 C CA . LEU B 1 66 ? 1.972 -17.453 2.184 1 98.44 66 LEU B CA 1
ATOM 1585 C C . LEU B 1 66 ? 2.025 -17.828 0.706 1 98.44 66 LEU B C 1
ATOM 1587 O O . LEU B 1 66 ? 2.818 -18.688 0.304 1 98.44 66 LEU B O 1
ATOM 1591 N N . ILE B 1 67 ? 1.179 -17.219 -0.073 1 98.31 67 ILE B N 1
ATOM 1592 C CA . ILE B 1 67 ? 1.158 -17.469 -1.511 1 98.31 67 ILE B CA 1
ATOM 1593 C C . ILE B 1 67 ? 2.531 -17.172 -2.105 1 98.31 67 ILE B C 1
ATOM 1595 O O . ILE B 1 67 ? 3.09 -17.984 -2.84 1 98.31 67 ILE B O 1
ATOM 1599 N N . SER B 1 68 ? 3.053 -15.977 -1.777 1 97.88 68 SER B N 1
ATOM 1600 C CA . SER B 1 68 ? 4.363 -15.586 -2.287 1 97.88 68 SER B CA 1
ATOM 1601 C C . SER B 1 68 ? 5.434 -16.594 -1.891 1 97.88 68 SER B C 1
ATOM 1603 O O . SER B 1 68 ? 6.262 -16.984 -2.719 1 97.88 68 SER B O 1
ATOM 1605 N N . ASN B 1 69 ? 5.391 -17.016 -0.687 1 98.12 69 ASN B N 1
ATOM 1606 C CA . ASN B 1 69 ? 6.363 -17.984 -0.195 1 98.12 69 ASN B CA 1
ATOM 1607 C C . ASN B 1 69 ? 6.234 -19.328 -0.917 1 98.12 69 ASN B C 1
ATOM 1609 O O . ASN B 1 69 ? 7.238 -19.922 -1.308 1 98.12 69 ASN B O 1
ATOM 1613 N N . GLU B 1 70 ? 5.023 -19.781 -1.092 1 98.06 70 GLU B N 1
ATOM 1614 C CA . GLU B 1 70 ? 4.789 -21.047 -1.766 1 98.06 70 GLU B CA 1
ATOM 1615 C C . GLU B 1 70 ? 5.254 -21 -3.217 1 98.06 70 GLU B C 1
ATOM 1617 O O . GLU B 1 70 ? 5.867 -21.953 -3.711 1 98.06 70 GLU B O 1
ATOM 1622 N N . LEU B 1 71 ? 4.977 -19.906 -3.871 1 97.38 71 LEU B N 1
ATOM 1623 C CA . LEU B 1 71 ? 5.398 -19.75 -5.258 1 97.38 71 LEU B CA 1
ATOM 1624 C C . LEU B 1 71 ? 6.918 -19.703 -5.367 1 97.38 71 LEU B C 1
ATOM 1626 O O . LEU B 1 71 ? 7.5 -20.312 -6.266 1 97.38 71 LEU B O 1
ATOM 1630 N N . GLN B 1 72 ? 7.496 -19 -4.41 1 97.38 72 GLN B N 1
ATOM 1631 C CA . GLN B 1 72 ? 8.953 -18.922 -4.406 1 97.38 72 GLN B CA 1
ATOM 1632 C C . GLN B 1 72 ? 9.586 -20.281 -4.164 1 97.38 72 GLN B C 1
ATOM 1634 O O . GLN B 1 72 ? 10.547 -20.656 -4.84 1 97.38 72 GLN B O 1
ATOM 1639 N N . TYR B 1 73 ? 9.031 -21.016 -3.264 1 96.88 73 TYR B N 1
ATOM 1640 C CA . TYR B 1 73 ? 9.516 -22.359 -2.969 1 96.88 73 TYR B CA 1
ATOM 1641 C C . TYR B 1 73 ? 9.406 -23.25 -4.191 1 96.88 73 TYR B C 1
ATOM 1643 O O . TYR B 1 73 ? 10.367 -23.938 -4.562 1 96.88 73 TYR B O 1
ATOM 1651 N N . PHE B 1 74 ? 8.25 -23.25 -4.793 1 96.81 74 PHE B N 1
ATOM 1652 C CA . PHE B 1 74 ? 8.016 -24.047 -6 1 96.81 74 PHE B CA 1
ATOM 1653 C C . PHE B 1 74 ? 9.023 -23.672 -7.086 1 96.81 74 PHE B C 1
ATOM 1655 O O . PHE B 1 74 ? 9.633 -24.547 -7.703 1 96.81 74 PHE B O 1
ATOM 1662 N N . GLN B 1 75 ? 9.234 -22.422 -7.277 1 94.56 75 GLN B N 1
ATOM 1663 C CA . GLN B 1 75 ? 10.133 -21.953 -8.32 1 94.56 75 GLN B CA 1
ATOM 1664 C C . GLN B 1 75 ? 11.578 -22.359 -8.039 1 94.56 75 GLN B C 1
ATOM 1666 O O . GLN B 1 75 ? 12.32 -22.703 -8.953 1 94.56 75 GLN B O 1
ATOM 1671 N N . ASN B 1 76 ? 12 -22.234 -6.723 1 96.56 76 ASN B N 1
ATOM 1672 C CA . ASN B 1 76 ? 13.336 -22.672 -6.328 1 96.56 76 ASN B CA 1
ATOM 1673 C C . ASN B 1 76 ? 13.562 -24.156 -6.629 1 96.56 76 ASN B C 1
ATOM 1675 O O . ASN B 1 76 ? 14.633 -24.531 -7.098 1 96.56 76 ASN B O 1
ATOM 1679 N N . ARG B 1 77 ? 12.57 -24.969 -6.387 1 95.56 77 ARG B N 1
ATOM 1680 C CA . ARG B 1 77 ? 12.672 -26.391 -6.668 1 95.56 77 ARG B CA 1
ATOM 1681 C C . ARG B 1 77 ? 12.805 -26.656 -8.164 1 95.56 77 ARG B C 1
ATOM 1683 O O . ARG B 1 77 ? 13.625 -27.469 -8.594 1 95.56 77 ARG B O 1
ATOM 1690 N N . LEU B 1 78 ? 12.008 -25.938 -8.93 1 93.44 78 LEU B N 1
ATOM 1691 C CA . LEU B 1 78 ? 12.078 -26.062 -10.383 1 93.44 78 LEU B CA 1
ATOM 1692 C C . LEU B 1 78 ? 13.438 -25.625 -10.906 1 93.44 78 LEU B C 1
ATOM 1694 O O . LEU B 1 78 ? 14.008 -26.266 -11.789 1 93.44 78 LEU B O 1
ATOM 1698 N N . GLN B 1 79 ? 13.953 -24.562 -10.391 1 94.56 79 GLN B N 1
ATOM 1699 C CA . GLN B 1 79 ? 15.258 -24.047 -10.805 1 94.56 79 GLN B CA 1
ATOM 1700 C C . GLN B 1 79 ? 16.359 -25.062 -10.516 1 94.56 79 GLN B C 1
ATOM 1702 O O . GLN B 1 79 ? 17.25 -25.266 -11.344 1 94.56 79 GLN B O 1
ATOM 1707 N N . ARG B 1 80 ? 16.266 -25.688 -9.398 1 96.44 80 ARG B N 1
ATOM 1708 C CA . ARG B 1 80 ? 17.25 -26.719 -9.055 1 96.44 80 ARG B CA 1
ATOM 1709 C C . ARG B 1 80 ? 17.203 -27.875 -10.047 1 96.44 80 ARG B C 1
ATOM 1711 O O . ARG B 1 80 ? 18.25 -28.375 -10.469 1 96.44 80 ARG B O 1
ATOM 1718 N N . CYS B 1 81 ? 16.016 -28.297 -10.375 1 96.38 81 CYS B N 1
ATOM 1719 C CA . CYS B 1 81 ? 15.859 -29.359 -11.359 1 96.38 81 CYS B CA 1
ATOM 1720 C C . CYS B 1 81 ? 16.438 -28.953 -12.703 1 96.38 81 CYS B C 1
ATOM 1722 O O . CYS B 1 81 ? 17.141 -29.734 -13.344 1 96.38 81 CYS B O 1
ATOM 1724 N N . GLN B 1 82 ? 16.203 -27.703 -13.141 1 94.31 82 GLN B N 1
ATOM 1725 C CA . GLN B 1 82 ? 16.719 -27.188 -14.414 1 94.31 82 GLN B CA 1
ATOM 1726 C C . GLN B 1 82 ? 18.234 -27.109 -14.406 1 94.31 82 GLN B C 1
ATOM 1728 O O . GLN B 1 82 ? 18.891 -27.375 -15.422 1 94.31 82 GLN B O 1
ATOM 1733 N N . GLN B 1 83 ? 18.766 -26.734 -13.273 1 96 83 GLN B N 1
ATOM 1734 C CA . GLN B 1 83 ? 20.219 -26.688 -13.141 1 96 83 GLN B CA 1
ATOM 1735 C C . GLN B 1 83 ? 20.844 -28.062 -13.328 1 96 83 GLN B C 1
ATOM 1737 O O . GLN B 1 83 ? 21.906 -28.188 -13.945 1 96 83 GLN B O 1
ATOM 1742 N N . SER B 1 84 ? 20.219 -29.125 -12.789 1 97.31 84 SER B N 1
ATOM 1743 C CA . SER B 1 84 ? 20.672 -30.5 -12.984 1 97.31 84 SER B CA 1
ATOM 1744 C C . SER B 1 84 ? 20.703 -30.859 -14.461 1 97.31 84 SER B C 1
ATOM 1746 O O . SER B 1 84 ? 21.594 -31.578 -14.914 1 97.31 84 SER B O 1
ATOM 1748 N N . CYS B 1 85 ? 19.719 -30.359 -15.18 1 96.56 85 CYS B N 1
ATOM 1749 C CA . CYS B 1 85 ? 19.703 -30.594 -16.625 1 96.56 85 CYS B CA 1
ATOM 1750 C C . CYS B 1 85 ? 20.859 -29.906 -17.312 1 96.56 85 CYS B C 1
ATOM 1752 O O . CYS B 1 85 ? 21.484 -30.469 -18.203 1 96.56 85 CYS B O 1
ATOM 1754 N N . GLU B 1 86 ? 21.219 -28.688 -16.875 1 95.69 86 GLU B N 1
ATOM 1755 C CA . GLU B 1 86 ? 22.375 -27.969 -17.406 1 95.69 86 GLU B CA 1
ATOM 1756 C C . GLU B 1 86 ? 23.672 -28.719 -17.125 1 95.69 86 GLU B C 1
ATOM 1758 O O . GLU B 1 86 ? 24.531 -28.828 -18 1 95.69 86 GLU B O 1
ATOM 1763 N N . ASP B 1 87 ? 23.781 -29.219 -15.961 1 96.81 87 ASP B N 1
ATOM 1764 C CA . ASP B 1 87 ? 24.953 -30 -15.578 1 96.81 87 ASP B CA 1
ATOM 1765 C C . ASP B 1 87 ? 25.078 -31.25 -16.453 1 96.81 87 ASP B C 1
ATOM 1767 O O . ASP B 1 87 ? 26.172 -31.609 -16.875 1 96.81 87 ASP B O 1
ATOM 1771 N N . GLU B 1 88 ? 23.969 -31.922 -16.719 1 95.81 88 GLU B N 1
ATOM 1772 C CA . GLU B 1 88 ? 23.969 -33.125 -17.547 1 95.81 88 GLU B CA 1
ATOM 1773 C C . GLU B 1 88 ? 24.484 -32.812 -18.953 1 95.81 88 GLU B C 1
ATOM 1775 O O . GLU B 1 88 ? 25.25 -33.594 -19.531 1 95.81 88 GLU B O 1
ATOM 1780 N N . VAL B 1 89 ? 24.047 -31.656 -19.484 1 95.75 89 VAL B N 1
ATOM 1781 C CA . VAL B 1 89 ? 24.484 -31.219 -20.812 1 95.75 89 VAL B CA 1
ATOM 1782 C C . VAL B 1 89 ? 26 -30.953 -20.797 1 95.75 89 VAL B C 1
ATOM 1784 O O . VAL B 1 89 ? 26.719 -31.406 -21.672 1 95.75 89 VAL B O 1
ATOM 1787 N N . ARG B 1 90 ? 26.453 -30.297 -19.75 1 94.25 90 ARG B N 1
ATOM 1788 C CA . ARG B 1 90 ? 27.875 -29.984 -19.625 1 94.25 90 ARG B CA 1
ATOM 1789 C C . ARG B 1 90 ? 28.703 -31.25 -19.5 1 94.25 90 ARG B C 1
ATOM 1791 O O . ARG B 1 90 ? 29.75 -31.375 -20.141 1 94.25 90 ARG B O 1
ATOM 1798 N N . ASP B 1 91 ? 28.281 -32.188 -18.766 1 95.06 91 ASP B N 1
ATOM 1799 C CA . ASP B 1 91 ? 28.969 -33.469 -18.578 1 95.06 91 ASP B CA 1
ATOM 1800 C C . ASP B 1 91 ? 29.031 -34.281 -19.891 1 95.06 91 ASP B C 1
ATOM 1802 O O . ASP B 1 91 ? 30.047 -34.875 -20.203 1 95.06 91 ASP B O 1
ATOM 1806 N N . THR B 1 92 ? 27.969 -34.281 -20.609 1 94.12 92 THR B N 1
ATOM 1807 C CA . THR B 1 92 ? 27.906 -34.969 -21.875 1 94.12 92 THR B CA 1
ATOM 1808 C C . THR B 1 92 ? 28.875 -34.375 -22.891 1 94.12 92 THR B C 1
ATOM 1810 O O . THR B 1 92 ? 29.562 -35.094 -23.609 1 94.12 92 THR B O 1
ATOM 1813 N N . GLN B 1 93 ? 28.891 -33 -22.844 1 92.44 93 GLN B N 1
ATOM 1814 C CA . GLN B 1 93 ? 29.797 -32.312 -23.75 1 92.44 93 GLN B CA 1
ATOM 1815 C C . GLN B 1 93 ? 31.266 -32.594 -23.391 1 92.44 93 GLN B C 1
ATOM 1817 O O . GLN B 1 93 ? 32.094 -32.781 -24.281 1 92.44 93 GLN B O 1
ATOM 1822 N N . ALA B 1 94 ? 31.5 -32.656 -22.219 1 91.75 94 ALA B N 1
ATOM 1823 C CA . ALA B 1 94 ? 32.875 -32.875 -21.734 1 91.75 94 ALA B CA 1
ATOM 1824 C C . ALA B 1 94 ? 33.344 -34.281 -22.125 1 91.75 94 ALA B C 1
ATOM 1826 O O . ALA B 1 94 ? 34.5 -34.469 -22.516 1 91.75 94 ALA B O 1
ATOM 1827 N N . LYS B 1 95 ? 32.5 -35.281 -22.094 1 91.88 95 LYS B N 1
ATOM 1828 C CA . LYS B 1 95 ? 32.812 -36.656 -22.438 1 91.88 95 LYS B CA 1
ATOM 1829 C C . LYS B 1 95 ? 33.062 -36.812 -23.938 1 91.88 95 LYS B C 1
ATOM 1831 O O . LYS B 1 95 ? 33.812 -37.688 -24.359 1 91.88 95 LYS B O 1
ATOM 1836 N N . ALA B 1 96 ? 32.469 -35.844 -24.672 1 87.56 96 ALA B N 1
ATOM 1837 C CA . ALA B 1 96 ? 32.625 -35.938 -26.125 1 87.56 96 ALA B CA 1
ATOM 1838 C C . ALA B 1 96 ? 33.844 -35.156 -26.594 1 87.56 96 ALA B C 1
ATOM 1840 O O . ALA B 1 96 ? 34.125 -35.094 -27.781 1 87.56 96 ALA B O 1
ATOM 1841 N N . GLY B 1 97 ? 34.656 -34.562 -25.578 1 82.69 97 GLY B N 1
ATOM 1842 C CA . GLY B 1 97 ? 35.938 -33.969 -25.984 1 82.69 97 GLY B CA 1
ATOM 1843 C C . GLY B 1 97 ? 36.031 -32.5 -25.578 1 82.69 97 GLY B C 1
ATOM 1844 O O . GLY B 1 97 ? 37.094 -31.875 -25.797 1 82.69 97 GLY B O 1
ATOM 1845 N N . GLY B 1 98 ? 35.062 -31.922 -24.875 1 75.19 98 GLY B N 1
ATOM 1846 C CA . GLY B 1 98 ? 35.062 -30.594 -24.266 1 75.19 98 GLY B CA 1
ATOM 1847 C C . GLY B 1 98 ? 35.125 -29.469 -25.281 1 75.19 98 GLY B C 1
ATOM 1848 O O . GLY B 1 98 ? 35.125 -28.297 -24.906 1 75.19 98 GLY B O 1
ATOM 1849 N N . GLY B 1 99 ? 35.312 -29.688 -26.562 1 78.56 99 GLY B N 1
ATOM 1850 C CA . GLY B 1 99 ? 35.438 -28.641 -27.562 1 78.56 99 GLY B CA 1
ATOM 1851 C C . GLY B 1 99 ? 34.094 -28.016 -27.922 1 78.56 99 GLY B C 1
ATOM 1852 O O . GLY B 1 99 ? 33.062 -28.391 -27.359 1 78.56 99 GLY B O 1
ATOM 1853 N N . LYS B 1 100 ? 34.125 -26.953 -28.578 1 83.69 100 LYS B N 1
ATOM 1854 C CA . LYS B 1 100 ? 32.875 -26.344 -29.062 1 83.69 100 LYS B CA 1
ATOM 1855 C C . LYS B 1 100 ? 32.094 -27.328 -29.922 1 83.69 100 LYS B C 1
ATOM 1857 O O . LYS B 1 100 ? 32.594 -27.844 -30.906 1 83.69 100 LYS B O 1
ATOM 1862 N N . PRO B 1 101 ? 31.031 -27.547 -29.609 1 83.81 101 PRO B N 1
ATOM 1863 C CA . PRO B 1 101 ? 30.25 -28.547 -30.344 1 83.81 101 PRO B CA 1
ATOM 1864 C C . PRO B 1 101 ? 29.891 -28.094 -31.766 1 83.81 101 PRO B C 1
ATOM 1866 O O . PRO B 1 101 ? 29.656 -26.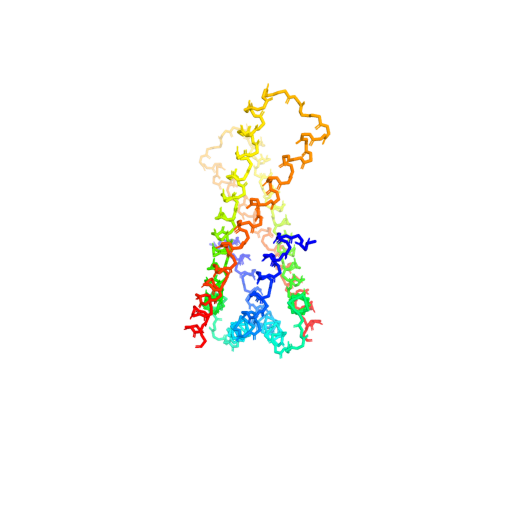906 -32 1 83.81 101 PRO B O 1
ATOM 1869 N N . ASP B 1 102 ? 29.906 -29.031 -32.688 1 88.12 102 ASP B N 1
ATOM 1870 C CA . ASP B 1 102 ? 29.406 -28.719 -34.031 1 88.12 102 ASP B CA 1
ATOM 1871 C C . ASP B 1 102 ? 27.875 -28.734 -34.062 1 88.12 102 ASP B C 1
ATOM 1873 O O . ASP B 1 102 ? 27.234 -29.047 -33.062 1 88.12 102 ASP B O 1
ATOM 1877 N N . PRO B 1 103 ? 27.328 -28.312 -35.188 1 90.31 103 PRO B N 1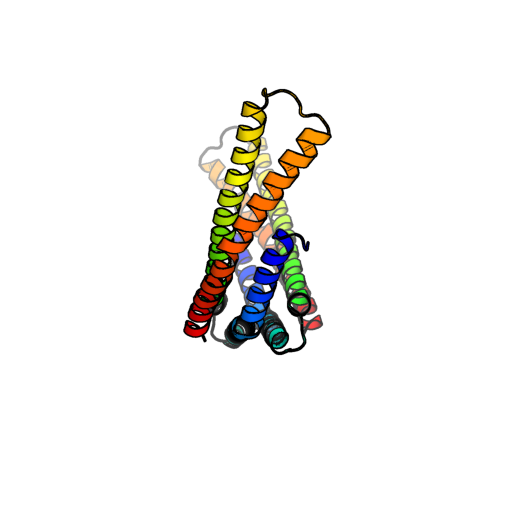
ATOM 1878 C CA . PRO B 1 103 ? 25.875 -28.172 -35.219 1 90.31 103 PRO B CA 1
ATOM 1879 C C . PRO B 1 103 ? 25.141 -29.469 -34.906 1 90.31 103 PRO B C 1
ATOM 1881 O O . PRO B 1 103 ? 24.094 -29.453 -34.25 1 90.31 103 PRO B O 1
ATOM 1884 N N . SER B 1 104 ? 25.688 -30.547 -35.375 1 90.81 104 SER B N 1
ATOM 1885 C CA . SER B 1 104 ? 25.062 -31.828 -35.094 1 90.81 104 SER B CA 1
ATOM 1886 C C . SER B 1 104 ? 25.156 -32.156 -33.625 1 90.81 104 SER B C 1
ATOM 1888 O O . SER B 1 104 ? 24.188 -32.625 -33.031 1 90.81 104 SER B O 1
ATOM 1890 N N . GLN B 1 105 ? 26.266 -31.875 -32.938 1 89.25 105 GLN B N 1
ATOM 1891 C CA . GLN B 1 105 ? 26.453 -32.094 -31.516 1 89.25 105 GLN B CA 1
ATOM 1892 C C . GLN B 1 105 ? 25.562 -31.156 -30.703 1 89.25 105 GLN B C 1
ATOM 1894 O O . GLN B 1 105 ? 24.984 -31.578 -29.688 1 89.25 105 GLN B O 1
ATOM 1899 N N . GLN B 1 106 ? 25.453 -29.953 -31.172 1 92.12 106 GLN B N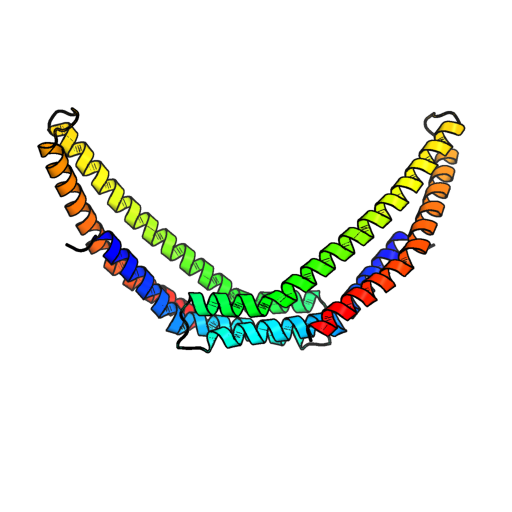 1
ATOM 1900 C CA . GLN B 1 106 ? 24.594 -28.984 -30.5 1 92.12 106 GLN B CA 1
ATOM 1901 C C . GLN B 1 106 ? 23.141 -29.453 -30.469 1 92.12 106 GLN B C 1
ATOM 1903 O O . GLN B 1 106 ? 22.453 -29.281 -29.453 1 92.12 106 GLN B O 1
ATOM 1908 N N . ALA B 1 107 ? 22.688 -29.969 -31.594 1 94.44 107 ALA B N 1
ATOM 1909 C CA . ALA B 1 107 ? 21.312 -30.453 -31.672 1 94.44 107 ALA B CA 1
ATOM 1910 C C . ALA B 1 107 ? 21.094 -31.625 -30.703 1 94.44 107 ALA B C 1
ATOM 1912 O O . ALA B 1 107 ? 20.031 -31.703 -30.078 1 94.44 107 ALA B O 1
ATOM 1913 N N . LYS B 1 108 ? 22.094 -32.5 -30.641 1 93.25 108 LYS B N 1
ATOM 1914 C CA . LYS B 1 108 ? 22 -33.625 -29.719 1 93.25 108 LYS B CA 1
ATOM 1915 C C . LYS B 1 108 ? 21.953 -33.156 -28.266 1 93.25 108 LYS B C 1
ATOM 1917 O O . LYS B 1 108 ? 21.141 -33.656 -27.484 1 93.25 108 LYS B O 1
ATOM 1922 N N . LEU B 1 109 ? 22.797 -32.156 -27.875 1 94.12 109 LEU B N 1
ATOM 1923 C CA . LEU B 1 109 ? 22.828 -31.625 -26.531 1 94.12 109 LEU B CA 1
ATOM 1924 C C . LEU B 1 109 ? 21.516 -30.922 -26.188 1 94.12 109 LEU B C 1
ATOM 1926 O O . LEU B 1 109 ? 21.016 -31.047 -25.078 1 94.12 109 LEU B O 1
ATOM 1930 N N . GLN B 1 110 ? 20.984 -30.25 -27.188 1 93.5 110 GLN B N 1
ATOM 1931 C CA . GLN B 1 110 ? 19.688 -29.609 -27 1 93.5 110 GLN B CA 1
ATOM 1932 C C . GLN B 1 110 ? 18.594 -30.641 -26.734 1 93.5 110 GLN B C 1
ATOM 1934 O O . GLN B 1 110 ? 17.688 -30.422 -25.938 1 93.5 110 GLN B O 1
ATOM 1939 N N . GLY B 1 111 ? 18.688 -31.688 -27.5 1 94.94 111 GLY B N 1
ATOM 1940 C CA . GLY B 1 111 ? 17.75 -32.781 -27.281 1 94.94 111 GLY B CA 1
ATOM 1941 C C . GLY B 1 111 ? 17.812 -33.344 -25.875 1 94.94 111 GLY B C 1
ATOM 1942 O O . GLY B 1 111 ? 16.781 -33.625 -25.25 1 94.94 111 GLY B O 1
ATOM 1943 N N . ILE B 1 112 ? 19 -33.5 -25.344 1 94.44 112 ILE B N 1
ATOM 1944 C CA . ILE B 1 112 ? 19.203 -34 -24 1 94.44 112 ILE B CA 1
ATOM 1945 C C . ILE B 1 112 ? 18.609 -33.031 -22.984 1 94.44 112 ILE B C 1
ATOM 1947 O O . ILE B 1 112 ? 17.906 -33.438 -22.047 1 94.44 112 ILE B O 1
ATOM 1951 N N . TYR B 1 113 ? 18.859 -31.797 -23.234 1 94.75 113 TYR B N 1
ATOM 1952 C CA . TYR B 1 113 ? 18.344 -30.75 -22.344 1 94.75 113 TYR B CA 1
ATOM 1953 C C . TYR B 1 113 ? 16.828 -30.766 -22.312 1 94.75 113 TYR B C 1
ATOM 1955 O O . TYR B 1 113 ? 16.219 -30.75 -21.25 1 94.75 113 TYR B O 1
ATOM 1963 N N . ASP B 1 114 ? 16.234 -30.781 -23.5 1 94.31 114 ASP B N 1
ATOM 1964 C CA . ASP B 1 114 ? 14.781 -30.734 -23.609 1 94.31 114 ASP B CA 1
ATOM 1965 C C . ASP B 1 114 ? 14.125 -31.922 -22.922 1 94.31 114 ASP B C 1
ATOM 1967 O O . ASP B 1 114 ? 13.102 -31.766 -22.25 1 94.31 114 ASP B O 1
ATOM 1971 N N . LYS B 1 115 ? 14.727 -33.094 -23.141 1 95.25 115 LYS B N 1
ATOM 1972 C CA . LYS B 1 115 ? 14.203 -34.281 -22.484 1 95.25 115 LYS B CA 1
ATOM 1973 C C . LYS B 1 115 ? 14.32 -34.156 -20.969 1 95.25 115 LYS B C 1
ATOM 1975 O O . LYS B 1 115 ? 13.383 -34.5 -20.234 1 95.25 115 LYS B O 1
ATOM 1980 N N . CYS B 1 116 ? 15.359 -33.688 -20.5 1 95.62 116 CYS B N 1
ATOM 1981 C CA . CYS B 1 116 ? 15.609 -33.5 -19.078 1 95.62 116 CYS B CA 1
ATOM 1982 C C . CYS B 1 116 ? 14.617 -32.5 -18.469 1 95.62 116 CYS B C 1
ATOM 1984 O O . CYS B 1 116 ? 14 -32.781 -17.438 1 95.62 116 CYS B O 1
ATOM 1986 N N . VAL B 1 117 ? 14.414 -31.344 -19.109 1 94.62 117 VAL B N 1
ATOM 1987 C CA . VAL B 1 117 ? 13.484 -30.344 -18.641 1 94.62 117 VAL B CA 1
ATOM 1988 C C . VAL B 1 117 ? 12.062 -30.906 -18.641 1 94.62 117 VAL B C 1
ATOM 1990 O O . VAL B 1 117 ? 11.266 -30.594 -17.75 1 94.62 117 VAL B O 1
ATOM 1993 N N . GLY B 1 118 ? 11.742 -31.641 -19.641 1 95.19 118 GLY B N 1
ATOM 1994 C CA . GLY B 1 118 ? 10.461 -32.312 -19.672 1 95.19 118 GLY B CA 1
ATOM 1995 C C . GLY B 1 118 ? 10.203 -33.156 -18.438 1 95.19 118 GLY B C 1
ATOM 1996 O O . GLY B 1 118 ? 9.102 -33.125 -17.875 1 95.19 118 GLY B O 1
ATOM 1997 N N . LYS B 1 119 ? 11.242 -33.906 -18.031 1 95.56 119 LYS B N 1
ATOM 1998 C CA . LYS B 1 119 ? 11.133 -34.688 -16.812 1 95.56 119 LYS B CA 1
ATOM 1999 C C . LYS B 1 119 ? 10.945 -33.812 -15.586 1 95.56 119 LYS B C 1
ATOM 2001 O O . LYS B 1 119 ? 10.18 -34.156 -14.672 1 95.56 119 LYS B O 1
ATOM 2006 N N . CYS B 1 120 ? 11.641 -32.688 -15.562 1 95.12 120 CYS B N 1
ATOM 2007 C CA . CYS B 1 120 ? 11.477 -31.734 -14.477 1 95.12 120 CYS B CA 1
ATOM 2008 C C . CYS B 1 120 ? 10.023 -31.281 -14.359 1 95.12 120 CYS B C 1
ATOM 2010 O O . CYS B 1 120 ? 9.461 -31.266 -13.266 1 95.12 120 CYS B O 1
ATOM 2012 N N . VAL B 1 121 ? 9.438 -30.922 -15.469 1 94.12 121 VAL B N 1
ATOM 2013 C CA . VAL B 1 121 ? 8.062 -30.438 -15.484 1 94.12 121 VAL B CA 1
ATOM 2014 C C . VAL B 1 121 ? 7.125 -31.531 -15 1 94.12 121 VAL B C 1
ATOM 2016 O O . VAL B 1 121 ? 6.258 -31.297 -14.156 1 94.12 121 VAL B O 1
ATOM 2019 N N . ASP B 1 122 ? 7.375 -32.75 -15.461 1 94.44 122 ASP B N 1
ATOM 2020 C CA . ASP B 1 122 ? 6.508 -33.875 -15.125 1 94.44 122 ASP B CA 1
ATOM 2021 C C . ASP B 1 122 ? 6.555 -34.156 -13.633 1 94.44 122 ASP B C 1
ATOM 2023 O O . ASP B 1 122 ? 5.531 -34.5 -13.023 1 94.44 122 ASP B O 1
ATOM 2027 N N . THR B 1 123 ? 7.637 -34 -13.07 1 94.44 123 THR B N 1
ATOM 2028 C CA . THR B 1 123 ? 7.797 -34.344 -11.664 1 94.44 123 THR B CA 1
ATOM 2029 C C . THR B 1 123 ? 7.32 -33.219 -10.758 1 94.44 123 THR B C 1
ATOM 2031 O O . THR B 1 123 ? 7.055 -33.438 -9.578 1 94.44 123 THR B O 1
ATOM 2034 N N . HIS B 1 124 ? 7.219 -32 -11.32 1 95.56 124 HIS B N 1
ATOM 2035 C CA . HIS B 1 124 ? 6.867 -30.875 -10.461 1 95.56 124 HIS B CA 1
ATOM 2036 C C . HIS B 1 124 ? 5.406 -30.484 -10.641 1 95.56 124 HIS B C 1
ATOM 2038 O O . HIS B 1 124 ? 4.836 -29.781 -9.797 1 95.56 124 HIS B O 1
ATOM 2044 N N . LEU B 1 125 ? 4.727 -30.906 -11.617 1 94.69 125 LEU B N 1
ATOM 2045 C CA . LEU B 1 125 ? 3.326 -30.594 -11.867 1 94.69 125 LEU B CA 1
ATOM 2046 C C . LEU B 1 125 ? 2.453 -31.016 -10.688 1 94.69 125 LEU B C 1
ATOM 2048 O O . LEU B 1 125 ? 1.596 -30.25 -10.242 1 94.69 125 LEU B O 1
ATOM 2052 N N . PRO B 1 126 ? 2.781 -32.188 -10.102 1 94.94 126 PRO B N 1
ATOM 2053 C CA . PRO B 1 126 ? 1.973 -32.594 -8.953 1 94.94 126 PRO B CA 1
ATOM 2054 C C . PRO B 1 126 ? 2.156 -31.656 -7.75 1 94.94 126 PRO B C 1
ATOM 2056 O O . PRO B 1 126 ? 1.265 -31.547 -6.906 1 94.94 126 PRO B O 1
ATOM 2059 N N . LEU B 1 127 ? 3.242 -31.016 -7.668 1 95.5 127 LEU B N 1
ATOM 2060 C CA . LEU B 1 127 ? 3.498 -30.109 -6.559 1 95.5 127 LEU B CA 1
ATOM 2061 C C . LEU B 1 127 ? 2.58 -28.891 -6.637 1 95.5 127 LEU B C 1
ATOM 2063 O O . LEU B 1 127 ? 2.275 -28.266 -5.613 1 95.5 127 LEU B O 1
ATOM 2067 N N . VAL B 1 128 ? 2.148 -28.531 -7.848 1 96.94 128 VAL B N 1
ATOM 2068 C CA . VAL B 1 128 ? 1.196 -27.438 -8.016 1 96.94 128 VAL B CA 1
ATOM 2069 C C . VAL B 1 128 ? -0.117 -27.781 -7.316 1 96.94 128 VAL B C 1
ATOM 2071 O O . VAL B 1 128 ? -0.716 -26.922 -6.656 1 96.94 128 VAL B O 1
ATOM 2074 N N . ASN B 1 129 ? -0.497 -29.047 -7.492 1 95.19 129 ASN B N 1
ATOM 2075 C CA . ASN B 1 129 ? -1.722 -29.5 -6.836 1 95.19 129 ASN B CA 1
ATOM 2076 C C . ASN B 1 129 ? -1.597 -29.453 -5.316 1 95.19 129 ASN B C 1
ATOM 2078 O O . ASN B 1 129 ? -2.537 -29.047 -4.625 1 95.19 129 ASN B O 1
ATOM 2082 N N . ALA B 1 130 ? -0.45 -29.828 -4.891 1 96.06 130 ALA B N 1
ATOM 2083 C CA . ALA B 1 130 ? -0.207 -29.797 -3.451 1 96.06 130 ALA B CA 1
ATOM 2084 C C . ALA B 1 130 ? -0.22 -28.359 -2.932 1 96.06 130 ALA B C 1
ATOM 2086 O O . ALA B 1 130 ? -0.784 -28.078 -1.872 1 96.06 130 ALA B O 1
ATOM 2087 N N . MET B 1 131 ? 0.402 -27.484 -3.643 1 97 131 MET B N 1
ATOM 2088 C CA . MET B 1 131 ? 0.412 -26.062 -3.307 1 97 131 MET B CA 1
ATOM 2089 C C . MET B 1 131 ? -1.004 -25.5 -3.287 1 97 131 MET B C 1
ATOM 2091 O O . MET B 1 131 ? -1.373 -24.766 -2.365 1 97 131 MET B O 1
ATOM 2095 N N . GLU B 1 132 ? -1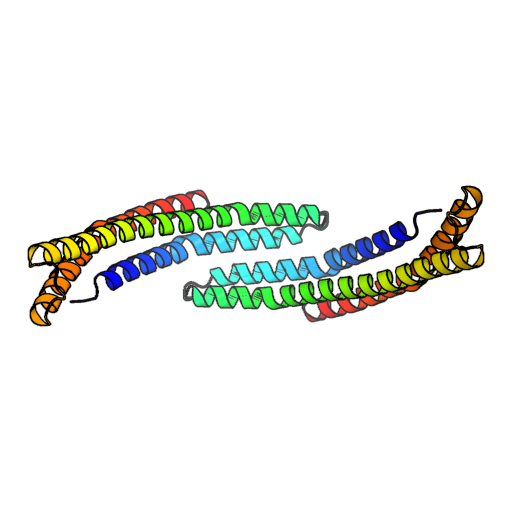.84 -25.828 -4.301 1 97.75 132 GLU B N 1
ATOM 2096 C CA . GLU B 1 132 ? -3.225 -25.375 -4.383 1 97.75 132 GLU B CA 1
ATOM 2097 C C . GLU B 1 132 ? -4.023 -25.812 -3.158 1 97.75 132 GLU B C 1
ATOM 2099 O O . GLU B 1 132 ? -4.75 -25.016 -2.568 1 97.75 132 GLU B O 1
ATOM 2104 N N . ALA B 1 133 ? -3.807 -27.094 -2.811 1 97.56 133 ALA B N 1
ATOM 2105 C CA . ALA B 1 133 ? -4.539 -27.625 -1.672 1 97.56 133 ALA B CA 1
ATOM 2106 C C . ALA B 1 133 ? -4.156 -26.922 -0.379 1 97.56 133 ALA B C 1
ATOM 2108 O O . ALA B 1 133 ? -5.02 -26.578 0.432 1 97.56 133 ALA B O 1
ATOM 2109 N N . LYS B 1 134 ? -2.963 -26.703 -0.201 1 98 134 LYS B N 1
ATOM 2110 C CA . LYS B 1 134 ? -2.467 -26.016 0.986 1 98 134 LYS B CA 1
ATOM 2111 C C . LYS B 1 134 ? -3.031 -24.609 1.073 1 98 134 LYS B C 1
ATOM 2113 O O . LYS B 1 134 ? -3.539 -24.203 2.119 1 98 134 LYS B O 1
ATOM 2118 N N . LEU B 1 135 ? -2.912 -23.875 0.002 1 98.44 135 LEU B N 1
ATOM 2119 C CA . LEU B 1 135 ? -3.367 -22.484 -0.03 1 98.44 135 LEU B CA 1
ATOM 2120 C C . LEU B 1 135 ? -4.879 -22.406 0.142 1 98.44 135 LEU B C 1
ATOM 2122 O O . LEU B 1 135 ? -5.383 -21.531 0.843 1 98.44 135 LEU B O 1
ATOM 2126 N N . ALA B 1 136 ? -5.574 -23.328 -0.49 1 98.38 136 ALA B N 1
ATOM 2127 C CA . ALA B 1 136 ? -7.023 -23.391 -0.323 1 98.38 136 ALA B CA 1
ATOM 2128 C C . ALA B 1 136 ? -7.398 -23.609 1.14 1 98.38 136 ALA B C 1
ATOM 2130 O O . ALA B 1 136 ? -8.305 -22.953 1.66 1 98.38 136 ALA B O 1
ATOM 2131 N N . GLY B 1 137 ? -6.676 -24.562 1.761 1 98.31 137 GLY B N 1
ATOM 2132 C CA . GLY B 1 137 ? -6.918 -24.812 3.172 1 98.31 137 GLY B CA 1
ATOM 2133 C C . GLY B 1 137 ? -6.711 -23.594 4.039 1 98.31 137 GLY B C 1
ATOM 2134 O O . GLY B 1 137 ? -7.516 -23.312 4.934 1 98.31 137 GLY B O 1
ATOM 2135 N N . GLU B 1 138 ? -5.66 -22.844 3.785 1 98.06 138 GLU B N 1
ATOM 2136 C CA . GLU B 1 138 ? -5.348 -21.641 4.547 1 98.06 138 GLU B CA 1
ATOM 2137 C C . GLU B 1 138 ? -6.402 -20.547 4.32 1 98.06 138 GLU B C 1
ATOM 2139 O O . GLU B 1 138 ? -6.77 -19.828 5.254 1 98.06 138 GLU B O 1
ATOM 2144 N N . CYS B 1 139 ? -6.848 -20.391 3.078 1 97.81 139 CYS B N 1
ATOM 2145 C CA . CYS B 1 139 ? -7.891 -19.422 2.762 1 97.81 139 CYS B CA 1
ATOM 2146 C C . CYS B 1 139 ? -9.188 -19.781 3.48 1 97.81 139 CYS B C 1
ATOM 2148 O O . CYS B 1 139 ? -9.844 -18.906 4.047 1 97.81 139 CYS B O 1
ATOM 2150 N N . LYS B 1 140 ? -9.531 -21.078 3.529 1 97.31 140 LYS B N 1
ATOM 2151 C CA . LYS B 1 140 ? -10.773 -21.531 4.148 1 97.31 140 LYS B CA 1
ATOM 2152 C C . LYS B 1 140 ? -10.781 -21.234 5.645 1 97.31 140 LYS B C 1
ATOM 2154 O O . LYS B 1 140 ? -11.828 -20.906 6.211 1 97.31 140 LYS B O 1
ATOM 2159 N N . LYS B 1 141 ? -9.617 -21.328 6.289 1 96.5 141 LYS B N 1
ATOM 2160 C CA . LYS B 1 141 ? -9.5 -21.047 7.715 1 96.5 141 LYS B CA 1
ATOM 2161 C C . LYS B 1 141 ? -9.836 -19.594 8.016 1 96.5 141 LYS B C 1
ATOM 2163 O O . LYS B 1 141 ? -10.188 -19.25 9.148 1 96.5 141 LYS B O 1
ATOM 2168 N N . ARG B 1 142 ? -9.766 -18.766 7.012 1 94.69 142 ARG B N 1
ATOM 2169 C CA . ARG B 1 142 ? -9.898 -17.328 7.238 1 94.69 142 ARG B CA 1
ATOM 2170 C C . ARG B 1 142 ? -11.25 -16.828 6.746 1 94.69 142 ARG B C 1
ATOM 2172 O O . ARG B 1 142 ? -11.547 -15.633 6.871 1 94.69 142 ARG B O 1
ATOM 2179 N N . LEU B 1 143 ? -12.008 -17.703 6.168 1 92.94 143 LEU B N 1
ATOM 2180 C CA . LEU B 1 143 ? -13.352 -17.359 5.715 1 92.94 143 LEU B CA 1
ATOM 2181 C C . LEU B 1 143 ? -14.398 -17.781 6.734 1 92.94 143 LEU B C 1
ATOM 2183 O O . LEU B 1 143 ? -14.203 -18.766 7.449 1 92.94 143 LEU B O 1
#

Solvent-accessible surface area (backbone atoms only — not comparable to full-atom values): 15046 Å² total; per-residue (Å²): 129,81,57,46,66,56,55,48,52,49,50,51,51,50,45,51,50,49,45,35,72,74,39,48,29,58,54,48,22,52,25,26,44,46,36,17,55,36,45,68,48,83,86,52,49,74,67,51,32,52,53,45,34,50,63,34,42,45,64,58,51,52,49,52,49,48,51,52,50,51,52,50,50,53,49,52,54,51,49,52,48,48,48,52,29,51,50,50,42,53,53,55,45,45,74,76,65,59,62,85,68,50,74,71,52,44,53,53,43,50,50,52,33,54,54,40,43,40,52,45,38,65,68,44,51,62,52,52,56,53,51,46,52,52,52,50,52,57,48,54,74,74,100,130,81,57,46,67,55,55,48,52,49,50,50,52,49,46,51,50,50,45,34,74,72,39,49,29,58,53,49,23,52,25,25,44,46,34,18,55,36,47,68,47,85,85,52,50,74,66,51,32,53,52,45,34,51,62,35,41,45,64,58,51,50,50,53,49,49,52,52,50,51,52,49,51,53,50,53,54,50,50,52,46,48,49,54,29,52,50,52,42,53,52,53,45,45,76,76,66,60,62,85,68,49,75,71,51,45,53,52,43,48,50,52,34,51,54,41,45,38,50,43,38,63,69,44,52,61,51,52,55,52,51,47,51,52,51,50,53,58,48,54,74,73,100